Protein 6RXK (pdb70)

Structure (mmCIF, N/CA/C/O backbone):
data_6RXK
#
_entry.id   6RXK
#
_cell.length_a   92.730
_cell.length_b   92.730
_cell.length_c   58.620
_cell.angle_alpha   90.000
_cell.angle_beta   90.000
_cell.angle_gamma   90.000
#
_symmetry.space_group_name_H-M   'P 41 21 2'
#
loop_
_entity.id
_entity.type
_entity.pdbx_description
1 polymer 'NAD-dependent protein deacylase'
2 polymer 'Histone H4'
3 non-polymer 'ZINC ION'
4 water water
#
loop_
_atom_site.group_PDB
_atom_site.id
_atom_site.type_symbol
_atom_site.label_atom_id
_atom_site.label_alt_id
_atom_site.label_comp_id
_atom_site.label_asym_id
_atom_site.label_entity_id
_atom_site.label_seq_id
_atom_site.pdbx_PDB_ins_code
_atom_site.Cartn_x
_atom_site.Cartn_y
_atom_site.Cartn_z
_atom_site.occupancy
_atom_site.B_iso_or_equiv
_atom_site.auth_seq_id
_atom_site.auth_comp_id
_atom_site.auth_asym_id
_atom_site.auth_atom_id
_atom_site.pdbx_PDB_model_num
ATOM 1 N N . LYS A 1 15 ? 52.647 3.468 12.241 1.00 46.57 40 LYS A N 1
ATOM 2 C CA . LYS A 1 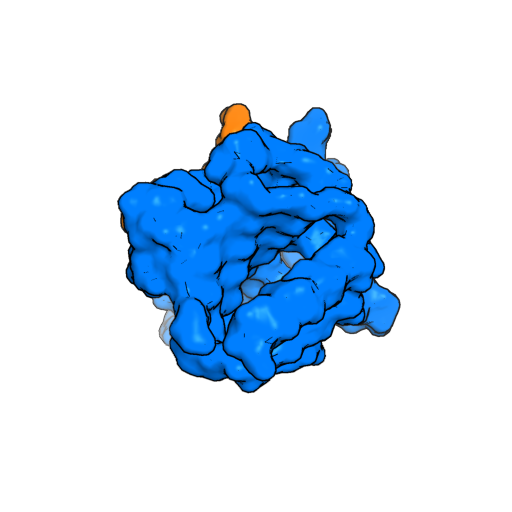15 ? 52.751 2.202 11.527 1.00 45.65 40 LYS A CA 1
ATOM 3 C C . LYS A 1 15 ? 54.142 1.565 11.634 1.00 33.85 40 LYS A C 1
ATOM 4 O O . LYS A 1 15 ? 54.233 0.370 11.843 1.00 32.01 40 LYS A O 1
ATOM 22 N N . PRO A 1 16 ? 55.231 2.350 11.491 1.00 32.34 41 PRO A N 1
ATOM 23 C CA . PRO A 1 16 ? 56.511 1.642 11.553 1.00 23.64 41 PRO A CA 1
ATOM 24 C C . PRO A 1 16 ? 56.776 1.118 12.944 1.00 21.39 41 PRO A C 1
ATOM 25 O O . PRO A 1 16 ? 56.321 1.721 13.923 1.00 25.47 41 PRO A O 1
ATOM 36 N N . ARG A 1 17 ? 57.498 0.005 13.039 1.00 18.11 42 ARG A N 1
ATOM 37 C CA . ARG A 1 17 ? 57.976 -0.427 14.340 1.00 17.10 42 ARG A CA 1
ATOM 38 C C . ARG A 1 17 ? 59.236 0.359 14.663 1.00 17.34 42 ARG A C 1
ATOM 39 O O . ARG A 1 17 ? 60.161 0.442 13.860 1.00 17.08 42 ARG A O 1
ATOM 60 N N . VAL A 1 18 ? 59.243 0.953 15.842 1.00 17.53 43 VAL A N 1
ATOM 61 C CA . VAL A 1 18 ? 60.340 1.808 16.236 1.00 16.41 43 VAL A CA 1
ATOM 62 C C . VAL A 1 18 ? 60.972 1.221 17.506 1.00 15.08 43 VAL A C 1
ATOM 63 O O . VAL A 1 18 ? 60.280 0.953 18.497 1.00 16.84 43 VAL A O 1
ATOM 76 N N . LEU A 1 19 ? 62.279 1.035 17.450 1.00 15.10 44 LEU A N 1
ATOM 77 C CA . LEU A 1 19 ? 63.083 0.608 18.595 1.00 15.28 44 LEU A CA 1
ATOM 78 C C . LEU A 1 19 ? 64.021 1.754 18.943 1.00 13.80 44 LEU A C 1
ATOM 79 O O . LEU A 1 19 ? 64.768 2.230 18.106 1.00 13.90 44 LEU A O 1
ATOM 95 N N . VAL A 1 20 ? 63.966 2.195 20.184 1.00 13.53 45 VAL A N 1
ATOM 96 C CA . VAL A 1 20 ? 64.863 3.236 20.697 1.00 11.62 45 VAL A CA 1
ATOM 97 C C . VAL A 1 20 ? 65.815 2.586 21.699 1.00 13.12 45 VAL A C 1
ATOM 98 O O . VAL A 1 20 ? 65.384 1.830 22.577 1.00 13.49 45 VAL A O 1
ATOM 111 N N . LEU A 1 21 ? 67.097 2.887 21.570 1.00 12.06 46 LEU A N 1
ATOM 112 C CA . LEU A 1 21 ? 68.132 2.521 22.509 1.00 11.25 46 LEU A CA 1
ATOM 113 C C . LEU A 1 21 ? 68.630 3.807 23.139 1.00 11.96 46 LEU A C 1
ATOM 114 O O . LEU A 1 21 ? 69.050 4.716 22.410 1.00 11.93 46 LEU A O 1
ATOM 130 N N . THR A 1 22 ? 68.585 3.941 24.455 1.00 12.19 47 THR A N 1
ATOM 131 C CA . THR A 1 22 ? 69.161 5.111 25.090 1.00 11.29 47 THR A CA 1
ATOM 132 C C . THR A 1 22 ? 70.349 4.759 25.949 1.00 11.59 47 THR A C 1
ATOM 133 O O . THR A 1 22 ? 70.436 3.684 26.552 1.00 12.61 47 THR A O 1
ATOM 144 N N . GLY A 1 23 ? 71.256 5.704 26.017 1.00 12.23 48 GLY A N 1
ATOM 145 C CA . GLY A 1 23 ? 72.417 5.672 26.878 1.00 13.40 48 GLY A CA 1
ATOM 146 C C . GLY A 1 23 ? 72.506 6.880 27.755 1.00 12.56 48 GLY A C 1
ATOM 147 O O . GLY A 1 23 ? 71.573 7.688 27.832 1.00 13.22 48 GLY A O 1
ATOM 151 N N . ALA A 1 24 ? 73.658 7.050 28.396 1.00 14.64 49 ALA A N 1
ATOM 152 C CA . ALA A 1 24 ? 73.807 7.990 29.466 1.00 15.57 49 ALA A CA 1
ATOM 153 C C . ALA A 1 24 ? 73.610 9.409 29.022 1.00 15.13 49 ALA A C 1
ATOM 154 O O . ALA A 1 24 ? 73.213 10.236 29.840 1.00 17.28 49 ALA A O 1
ATOM 161 N N . GLY A 1 25 ? 73.875 9.704 27.762 1.00 13.81 50 GLY A N 1
ATOM 162 C CA . GLY A 1 25 ? 73.779 11.070 27.322 1.00 15.54 50 GLY A CA 1
ATOM 163 C C . GLY A 1 25 ? 72.404 11.675 27.518 1.00 15.92 50 GLY A C 1
ATOM 164 O O . GLY A 1 25 ? 72.292 12.877 27.733 1.00 18.25 50 GLY A O 1
ATOM 168 N N . ILE A 1 26 ? 71.347 10.870 27.425 1.00 14.55 51 ILE A N 1
ATOM 169 C CA . ILE A 1 26 ? 70.024 11.426 27.457 1.00 15.46 51 ILE A CA 1
ATOM 170 C C . ILE A 1 26 ? 69.737 11.969 28.832 1.00 16.16 51 ILE A C 1
ATOM 171 O O . ILE A 1 26 ? 68.915 12.877 28.969 1.00 18.81 51 ILE A O 1
ATOM 187 N N . SER A 1 27 ? 70.386 11.441 29.852 1.00 14.46 52 SER A N 1
ATOM 188 C CA . SER A 1 27 ? 70.116 11.876 31.215 1.00 17.05 52 SER A CA 1
ATOM 189 C C . SER A 1 27 ? 71.109 12.905 31.717 1.00 20.76 52 SER A C 1
ATOM 190 O O . SER A 1 27 ? 71.013 13.348 32.868 1.00 18.08 52 SER A O 1
ATOM 198 N N . ALA A 1 28 ? 72.050 13.312 30.867 1.00 19.50 53 ALA A N 1
ATOM 199 C CA . ALA A 1 28 ? 73.040 14.299 31.296 1.00 22.02 53 ALA A CA 1
ATOM 200 C C . ALA A 1 28 ? 72.427 15.608 31.736 1.00 24.59 53 ALA A C 1
ATOM 201 O O . ALA A 1 28 ? 72.828 16.128 32.782 1.00 24.06 53 ALA A O 1
ATOM 208 N N . GLU A 1 29 ? 71.469 16.158 30.978 1.00 18.54 54 GLU A N 1
ATOM 209 C CA . GLU A 1 29 ? 70.843 17.421 31.346 1.00 21.06 54 GLU A CA 1
ATOM 210 C C . GLU A 1 29 ? 70.005 17.278 32.564 1.00 22.20 54 GLU A C 1
ATOM 211 O O . GLU A 1 29 ? 69.632 18.281 33.177 1.00 28.75 54 GLU A O 1
ATOM 223 N N . SER A 1 30 ? 69.675 16.032 32.927 1.00 18.98 55 SER A N 1
ATOM 224 C CA . SER A 1 30 ? 68.933 15.795 34.136 1.00 19.38 55 SER A CA 1
ATOM 225 C C . SER A 1 30 ? 69.835 15.772 35.346 1.00 19.86 55 SER A C 1
ATOM 226 O O . SER A 1 30 ? 69.315 15.801 36.454 1.00 24.17 55 SER A O 1
ATOM 234 N N . GLY A 1 31 ? 71.151 15.700 35.133 1.00 20.57 56 GLY A N 1
ATOM 235 C CA . GLY A 1 31 ? 72.131 15.726 36.219 1.00 22.43 56 GLY A CA 1
ATOM 236 C C . GLY A 1 31 ? 72.752 14.385 36.559 1.00 26.89 56 GLY A C 1
ATOM 237 O O . GLY A 1 31 ? 73.403 14.258 37.600 1.00 30.04 56 GLY A O 1
ATOM 241 N N . ILE A 1 32 ? 72.552 13.374 35.727 1.00 23.17 57 ILE A N 1
ATOM 242 C CA . ILE A 1 32 ? 73.146 12.062 35.986 1.00 22.59 57 ILE A CA 1
ATOM 243 C C . ILE A 1 32 ? 74.399 11.857 35.125 1.00 32.40 57 ILE A C 1
ATOM 244 O O . ILE A 1 32 ? 74.346 11.992 33.907 1.00 31.13 57 ILE A O 1
ATOM 260 N N . ARG A 1 33 ? 75.524 11.549 35.766 1.00 33.53 58 ARG A N 1
ATOM 261 C CA . ARG A 1 33 ? 76.798 11.360 35.053 1.00 33.51 58 ARG A CA 1
ATOM 262 C C . ARG A 1 33 ? 77.083 9.878 34.856 1.00 39.12 58 ARG A C 1
ATOM 263 O O . ARG A 1 33 ? 76.409 9.033 35.431 1.00 38.76 58 ARG A O 1
ATOM 284 N N . THR A 1 34 ? 78.082 9.562 34.038 1.00 45.11 59 THR A N 1
ATOM 285 C CA . THR A 1 34 ? 78.441 8.169 33.786 1.00 53.09 59 THR A CA 1
ATOM 286 C C . THR A 1 34 ? 79.942 8.072 33.554 1.00 51.46 59 THR A C 1
ATOM 287 O O . THR A 1 34 ? 80.660 9.063 33.728 1.00 49.00 59 THR A O 1
ATOM 298 N N . PHE A 1 35 ? 80.418 6.881 33.185 1.00 55.60 60 PHE A N 1
ATOM 299 C CA . PHE A 1 35 ? 81.824 6.721 32.805 1.00 52.87 60 PHE A CA 1
ATOM 300 C C . PHE A 1 35 ? 82.103 7.557 31.564 1.00 55.22 60 PHE A C 1
ATOM 301 O O . PHE A 1 35 ? 81.513 7.335 30.510 1.00 57.09 60 PHE A O 1
ATOM 318 N N . ARG A 1 36 ? 82.992 8.533 31.715 1.00 61.04 61 ARG A N 1
ATOM 319 C CA . ARG A 1 36 ? 83.450 9.365 30.605 1.00 67.03 61 ARG A CA 1
ATOM 320 C C . ARG A 1 36 ? 84.749 8.761 30.063 1.00 66.88 61 ARG A C 1
ATOM 321 O O . ARG A 1 36 ? 85.827 9.024 30.595 1.00 78.81 61 ARG A O 1
ATOM 342 N N . ALA A 1 37 ? 84.638 7.948 29.010 1.00 67.12 62 ALA A N 1
ATOM 343 C CA . ALA A 1 37 ? 85.739 7.088 28.553 1.00 62.81 62 ALA A CA 1
ATOM 344 C C . ALA A 1 37 ? 87.064 7.815 28.283 1.00 70.08 62 ALA A C 1
ATOM 345 O O . ALA A 1 37 ? 88.110 7.173 28.173 1.00 62.95 62 ALA A O 1
ATOM 352 N N . ALA A 1 38 ? 87.011 9.142 28.171 1.00 71.15 63 ALA A N 1
ATOM 353 C CA . ALA A 1 38 ? 88.214 9.966 28.081 1.00 59.74 63 ALA A CA 1
ATOM 354 C C . ALA A 1 38 ? 89.248 9.566 29.141 1.00 73.48 63 ALA A C 1
ATOM 355 O O . ALA A 1 38 ? 90.414 9.338 28.808 1.00 78.65 63 ALA A O 1
ATOM 362 N N . ASP A 1 39 ? 88.822 9.476 30.405 1.00 65.52 64 ASP A N 1
ATOM 363 C CA . ASP A 1 39 ? 89.690 8.970 31.478 1.00 57.55 64 ASP A CA 1
ATOM 364 C C . ASP A 1 39 ? 89.208 7.656 32.108 1.00 51.97 64 ASP A C 1
ATOM 365 O O . ASP A 1 39 ? 89.853 7.128 33.013 1.00 58.82 64 ASP A O 1
ATOM 374 N N . GLY A 1 40 ? 88.094 7.113 31.632 1.00 54.29 65 GLY A N 1
ATOM 375 C CA . GLY A 1 40 ? 87.606 5.851 32.161 1.00 55.09 65 GLY A CA 1
ATOM 376 C C . GLY A 1 40 ? 87.284 5.951 33.640 1.00 55.76 65 GLY A C 1
ATOM 377 O O . GLY A 1 40 ? 87.516 5.005 34.416 1.00 46.83 65 GLY A O 1
ATOM 381 N N . LEU A 1 41 ? 86.761 7.112 34.026 1.00 41.50 66 LEU A N 1
ATOM 382 C CA . LEU A 1 41 ? 86.334 7.349 35.393 1.00 29.82 66 LEU A CA 1
ATOM 383 C C . LEU A 1 41 ? 84.847 7.612 35.435 1.00 35.44 66 LEU A C 1
ATOM 384 O O . LEU A 1 41 ? 84.321 8.386 34.642 1.00 40.87 66 LEU A O 1
ATOM 400 N N . TRP A 1 42 ? 84.188 6.972 36.392 1.00 24.63 67 TRP A N 1
ATOM 401 C CA . TRP A 1 42 ? 82.799 7.240 36.716 1.00 24.99 67 TRP A CA 1
ATOM 402 C C . TRP A 1 42 ? 82.781 7.792 38.138 1.00 22.54 67 TRP A C 1
ATOM 403 O O . TRP A 1 42 ? 83.130 7.090 39.079 1.00 22.02 67 TRP A O 1
ATOM 424 N N . GLU A 1 43 ? 82.375 9.045 38.297 1.00 21.51 68 GLU A N 1
ATOM 425 C CA . GLU A 1 43 ? 82.404 9.704 39.593 1.00 21.22 68 GLU A CA 1
ATOM 426 C C . GLU A 1 43 ? 83.802 9.530 40.191 1.00 19.55 68 GLU A C 1
ATOM 427 O O . GLU A 1 43 ? 83.959 9.226 41.367 1.00 20.72 68 GLU A O 1
ATOM 439 N N . GLU A 1 44 ? 84.799 9.698 39.331 1.00 20.29 69 GLU A N 1
ATOM 440 C CA . GLU A 1 44 ? 86.213 9.637 39.686 1.00 20.04 69 GLU A CA 1
ATOM 441 C C . GLU A 1 44 ? 86.679 8.287 40.228 1.00 21.52 69 GLU A C 1
ATOM 442 O O . GLU A 1 44 ? 87.744 8.193 40.846 1.00 24.02 69 GLU A O 1
ATOM 454 N N . HIS A 1 45 ? 85.901 7.238 39.965 1.00 21.78 70 HIS A N 1
ATOM 455 C CA . HIS A 1 45 ? 86.312 5.856 40.277 1.00 22.04 70 HIS A CA 1
ATOM 456 C C . HIS A 1 45 ? 86.658 5.139 38.978 1.00 25.96 70 HIS A C 1
ATOM 457 O O . HIS A 1 45 ? 86.013 5.369 37.970 1.00 24.78 70 HIS A O 1
ATOM 471 N N . ARG A 1 46 ? 87.671 4.274 39.010 1.00 25.41 71 ARG A N 1
ATOM 472 C CA . ARG A 1 46 ? 87.978 3.401 37.887 1.00 24.30 71 ARG A CA 1
ATOM 473 C C . ARG A 1 46 ? 86.862 2.379 37.754 1.00 20.99 71 ARG A C 1
ATOM 474 O O . ARG A 1 46 ? 86.421 1.806 38.729 1.00 20.42 71 ARG A O 1
ATOM 495 N N . VAL A 1 47 ? 86.425 2.132 36.537 1.00 23.08 72 VAL A N 1
ATOM 496 C CA . VAL A 1 47 ? 85.333 1.210 36.306 1.00 21.64 72 VAL A CA 1
ATOM 497 C C . VAL A 1 47 ? 85.639 -0.213 36.811 1.00 21.00 72 VAL A C 1
ATOM 498 O O . VAL A 1 47 ? 84.767 -0.921 37.310 1.00 20.61 72 VAL A O 1
ATOM 511 N N . GLU A 1 48 ? 86.903 -0.609 36.724 1.00 19.92 73 GLU A N 1
ATOM 512 C CA . GLU A 1 48 ? 87.383 -1.873 37.284 1.00 21.04 73 GLU A CA 1
ATOM 513 C C . GLU A 1 48 ? 86.923 -2.077 38.706 1.00 19.43 73 GLU A C 1
ATOM 514 O O . GLU A 1 48 ? 86.575 -3.178 39.139 1.00 22.22 73 GLU A O 1
ATOM 526 N N . ASP A 1 49 ? 86.933 -0.991 39.461 1.00 18.88 74 ASP A N 1
ATOM 527 C CA . ASP A 1 49 ? 86.729 -1.100 40.890 1.00 18.63 74 ASP A CA 1
ATOM 528 C C . ASP A 1 49 ? 85.266 -1.035 41.306 1.00 18.65 74 ASP A C 1
ATOM 529 O O . ASP A 1 49 ? 84.903 -1.518 42.357 1.00 20.98 74 ASP A O 1
ATOM 538 N N . VAL A 1 50 ? 84.426 -0.408 40.479 1.00 17.99 75 VAL A N 1
ATOM 539 C CA . VAL A 1 50 ? 83.033 -0.211 40.868 1.00 16.55 75 VAL A CA 1
ATOM 540 C C . VAL A 1 50 ? 82.016 -0.873 39.941 1.00 17.35 75 VAL A C 1
ATOM 541 O O . VAL A 1 50 ? 80.816 -0.830 40.228 1.00 17.91 75 VAL A O 1
ATOM 554 N N . ALA A 1 51 ? 82.473 -1.479 38.853 1.00 16.37 76 ALA A N 1
ATOM 555 C CA . ALA A 1 51 ? 81.540 -2.076 37.919 1.00 15.99 76 ALA A CA 1
ATOM 556 C C . ALA A 1 51 ? 82.064 -3.335 37.282 1.00 16.52 76 ALA A C 1
ATOM 557 O O . ALA A 1 51 ? 81.904 -3.545 36.096 1.00 17.41 76 ALA A O 1
ATOM 564 N N . THR A 1 52 ? 82.645 -4.202 38.110 1.00 16.67 77 THR A N 1
ATOM 565 C CA . THR A 1 52 ? 83.016 -5.571 37.712 1.00 17.72 77 THR A CA 1
ATOM 566 C C . THR A 1 52 ? 82.707 -6.535 38.839 1.00 19.36 77 THR A C 1
ATOM 567 O O . THR A 1 52 ? 82.701 -6.143 39.993 1.00 18.93 77 THR A O 1
ATOM 578 N N . PRO A 1 53 ? 82.498 -7.825 38.514 1.00 19.67 78 PRO A N 1
ATOM 579 C CA . PRO A 1 53 ? 82.305 -8.806 39.579 1.00 23.08 78 PRO A CA 1
ATOM 580 C C . PRO A 1 53 ? 83.533 -8.869 40.490 1.00 22.78 78 PRO A C 1
ATOM 581 O O . PRO A 1 53 ? 83.347 -8.988 41.703 1.00 20.22 78 PRO A O 1
ATOM 592 N N . GLU A 1 54 ? 84.723 -8.720 39.913 1.00 21.82 79 GLU A N 1
ATOM 593 C CA . GLU A 1 54 ? 85.985 -8.761 40.668 1.00 22.35 79 GLU A CA 1
ATOM 594 C C . GLU A 1 54 ? 86.008 -7.651 41.663 1.00 27.22 79 GLU A C 1
ATOM 595 O O . GLU A 1 54 ? 86.413 -7.836 42.808 1.00 25.21 79 GLU A O 1
ATOM 607 N N . GLY A 1 55 ? 85.654 -6.461 41.195 1.00 22.07 80 GLY A N 1
ATOM 608 C CA . GLY A 1 55 ? 85.647 -5.290 42.039 1.00 20.77 80 GLY A CA 1
ATOM 609 C C . GLY A 1 55 ? 84.767 -5.467 43.247 1.00 24.11 80 GLY A C 1
ATOM 610 O O . GLY A 1 55 ? 85.130 -5.051 44.348 1.00 22.42 80 GLY A O 1
ATOM 614 N N . PHE A 1 56 ? 83.608 -6.080 43.045 1.00 19.98 81 PHE A N 1
ATOM 615 C CA . PHE A 1 56 ? 82.641 -6.332 44.098 1.00 20.62 81 PHE A CA 1
ATOM 616 C C . PHE A 1 56 ? 83.160 -7.430 45.016 1.00 26.94 81 PHE A C 1
ATOM 617 O O . PHE A 1 56 ? 82.925 -7.390 46.211 1.00 25.85 81 PHE A O 1
ATOM 634 N N . ASP A 1 57 ? 83.847 -8.414 44.452 1.00 23.92 82 ASP A N 1
ATOM 635 C CA . ASP A 1 57 ? 84.491 -9.441 45.277 1.00 25.96 82 ASP A CA 1
ATOM 636 C C . ASP A 1 57 ? 85.597 -8.831 46.136 1.00 27.05 82 ASP A C 1
ATOM 637 O O . ASP A 1 57 ? 85.672 -9.137 47.334 1.00 34.75 82 ASP A O 1
ATOM 646 N N . ARG A 1 58 ? 86.431 -7.979 45.541 1.00 23.66 83 ARG A N 1
ATOM 647 C CA . ARG A 1 58 ? 87.584 -7.356 46.212 1.00 28.13 83 ARG A CA 1
ATOM 648 C C . ARG A 1 58 ? 87.174 -6.424 47.347 1.00 38.78 83 ARG A C 1
ATOM 649 O O . ARG A 1 58 ? 87.751 -6.466 48.435 1.00 34.10 83 ARG A O 1
ATOM 670 N N . ASP A 1 59 ? 86.191 -5.561 47.097 1.00 25.27 84 ASP A N 1
ATOM 671 C CA . ASP A 1 59 ? 85.811 -4.545 48.068 1.00 22.52 84 ASP A CA 1
ATOM 672 C C . ASP A 1 59 ? 84.301 -4.304 48.012 1.00 21.35 84 ASP A C 1
ATOM 673 O O . ASP A 1 59 ? 83.831 -3.261 47.533 1.00 21.17 84 ASP A O 1
ATOM 682 N N . PRO A 1 60 ? 83.521 -5.253 48.525 1.00 22.21 85 PRO A N 1
ATOM 683 C CA . PRO A 1 60 ? 82.075 -5.093 48.475 1.00 23.21 85 PRO A CA 1
ATOM 684 C C . PRO A 1 60 ? 81.588 -3.873 49.254 1.00 22.66 85 PRO A C 1
ATOM 685 O O . PRO A 1 60 ? 80.585 -3.266 48.882 1.00 23.33 85 PRO A O 1
ATOM 696 N N . GLU A 1 61 ? 82.290 -3.489 50.318 1.00 22.28 86 GLU A N 1
ATOM 697 C CA . GLU A 1 61 ? 81.892 -2.320 51.083 1.00 22.99 86 GLU A CA 1
ATOM 698 C C . GLU A 1 61 ? 81.945 -1.074 50.205 1.00 21.39 86 GLU A C 1
ATOM 699 O O . GLU A 1 61 ? 81.015 -0.269 50.214 1.00 23.25 86 GLU A O 1
ATOM 711 N N . LEU A 1 62 ? 83.017 -0.926 49.444 1.00 21.33 87 LEU A N 1
ATOM 712 C CA . LEU A 1 62 ? 83.184 0.263 48.618 1.00 21.10 87 LEU A CA 1
ATOM 713 C C . LEU A 1 62 ? 82.149 0.209 47.499 1.00 21.16 87 LEU A C 1
ATOM 714 O O . LEU A 1 62 ? 81.508 1.223 47.201 1.00 19.48 87 LEU A O 1
ATOM 730 N N . VAL A 1 63 ? 81.980 -0.946 46.869 1.00 19.37 88 VAL A N 1
ATOM 731 C CA . VAL A 1 63 ? 81.068 -1.049 45.749 1.00 18.95 88 VAL A CA 1
ATOM 732 C C . VAL A 1 63 ? 79.635 -0.795 46.204 1.00 18.78 88 VAL A C 1
ATOM 733 O O . VAL A 1 63 ? 78.875 -0.077 45.548 1.00 17.03 88 VAL A O 1
ATOM 746 N N . GLN A 1 64 ? 79.217 -1.383 47.311 1.00 18.01 89 GLN A N 1
ATOM 747 C CA . GLN A 1 64 ? 77.878 -1.099 47.808 1.00 18.13 89 GLN A CA 1
ATOM 748 C C . GLN A 1 64 ? 77.699 0.383 48.148 1.00 16.66 89 GLN A C 1
ATOM 749 O O . GLN A 1 64 ? 76.641 0.966 47.889 1.00 18.21 89 GLN A O 1
ATOM 763 N N . ALA A 1 65 ? 78.741 1.003 48.718 1.00 17.72 90 ALA A N 1
ATOM 764 C CA . ALA A 1 65 ? 78.695 2.403 49.040 1.00 18.84 90 ALA A CA 1
ATOM 765 C C . ALA A 1 65 ? 78.558 3.237 47.782 1.00 18.16 90 ALA A C 1
ATOM 766 O O . ALA A 1 65 ? 77.832 4.234 47.753 1.00 17.61 90 ALA A O 1
ATOM 773 N N . PHE A 1 66 ? 79.259 2.841 46.744 1.00 17.37 91 PHE A N 1
ATOM 774 C CA . PHE A 1 66 ? 79.193 3.543 45.485 1.00 17.22 91 PHE A CA 1
ATOM 775 C C . PHE A 1 66 ? 77.766 3.523 44.938 1.00 15.94 91 PHE A C 1
ATOM 776 O O . PHE A 1 66 ? 77.210 4.559 44.603 1.00 17.09 91 PHE A O 1
ATOM 793 N N . TYR A 1 67 ? 77.156 2.338 44.901 1.00 15.79 92 TYR A N 1
ATOM 794 C CA . TYR A 1 67 ? 75.776 2.233 44.407 1.00 16.43 92 TYR A CA 1
ATOM 795 C C . TYR A 1 67 ? 74.784 2.886 45.348 1.00 17.04 92 TYR A C 1
ATOM 796 O O . TYR A 1 67 ? 73.807 3.483 44.890 1.00 16.15 92 TYR A O 1
ATOM 814 N N . ASN A 1 68 ? 75.057 2.858 46.649 1.00 16.19 93 ASN A N 1
ATOM 815 C CA . ASN A 1 68 ? 74.208 3.597 47.558 1.00 17.02 93 ASN A CA 1
ATOM 816 C C . ASN A 1 68 ? 74.195 5.092 47.237 1.00 16.39 93 ASN A C 1
ATOM 817 O O . ASN A 1 68 ? 73.141 5.755 47.265 1.00 18.46 93 ASN A O 1
ATOM 828 N N . ALA A 1 69 ? 75.374 5.639 46.939 1.00 17.22 94 ALA A N 1
ATOM 829 C CA . ALA A 1 69 ? 75.476 7.048 46.601 1.00 19.55 94 ALA A CA 1
ATOM 830 C C . ALA A 1 69 ? 74.748 7.354 45.299 1.00 17.62 94 ALA A C 1
ATOM 831 O O . ALA A 1 69 ? 74.020 8.341 45.185 1.00 20.06 94 ALA A O 1
ATOM 838 N N . ARG A 1 70 ? 74.941 6.511 44.296 1.00 16.84 95 ARG A N 1
ATOM 839 C CA . ARG A 1 70 ? 74.238 6.706 43.035 1.00 16.21 95 ARG A CA 1
ATOM 840 C C . ARG A 1 70 ? 72.721 6.629 43.228 1.00 16.26 95 ARG A C 1
ATOM 841 O O . ARG A 1 70 ? 71.981 7.401 42.635 1.00 16.35 95 ARG A O 1
ATOM 862 N N . ARG A 1 71 ? 72.284 5.676 44.035 1.00 17.67 96 ARG A N 1
ATOM 863 C CA . ARG A 1 71 ? 70.861 5.453 44.252 1.00 17.57 96 ARG A CA 1
ATOM 864 C C . ARG A 1 71 ? 70.226 6.634 44.991 1.00 18.02 96 ARG A C 1
ATOM 865 O O . ARG A 1 71 ? 69.119 7.082 44.639 1.00 17.96 96 ARG A O 1
ATOM 886 N N A ARG A 1 72 ? 70.943 7.182 45.967 0.62 17.16 97 ARG A N 1
ATOM 887 N N B ARG A 1 72 ? 70.943 7.176 45.972 0.38 16.59 97 ARG A N 1
ATOM 888 C CA A ARG A 1 72 ? 70.457 8.373 46.661 0.62 18.56 97 ARG A CA 1
ATOM 889 C CA B ARG A 1 72 ? 70.484 8.378 46.666 0.38 18.47 97 ARG A CA 1
ATOM 890 C C A ARG A 1 72 ? 70.409 9.577 45.732 0.62 17.60 97 ARG A C 1
ATOM 891 C C B ARG A 1 72 ? 70.401 9.560 45.722 0.38 17.12 97 ARG A C 1
ATOM 892 O O A ARG A 1 72 ? 69.436 10.343 45.728 0.62 18.97 97 ARG A O 1
ATOM 893 O O B ARG A 1 72 ? 69.404 10.292 45.704 0.38 18.87 97 ARG A O 1
ATOM 934 N N . GLN A 1 73 ? 71.462 9.769 44.955 1.00 17.94 98 GLN A N 1
ATOM 935 C CA . GLN A 1 73 ? 71.528 10.931 44.064 1.00 18.63 98 GLN A CA 1
ATOM 936 C C . GLN A 1 73 ? 70.427 10.915 43.024 1.00 19.05 98 GLN A C 1
ATOM 937 O O . GLN A 1 73 ? 69.864 11.960 42.695 1.00 19.44 98 GLN A O 1
ATOM 952 N N . LEU A 1 74 ? 70.071 9.729 42.544 1.00 18.06 99 LEU A N 1
ATOM 953 C CA . LEU A 1 74 ? 69.028 9.593 41.550 1.00 17.40 99 LEU A CA 1
ATOM 954 C C . LEU A 1 74 ? 67.687 10.122 42.046 1.00 17.30 99 LEU A C 1
ATOM 955 O O . LEU A 1 74 ? 66.859 10.571 41.251 1.00 18.22 99 LEU A O 1
ATOM 971 N N . GLN A 1 75 ? 67.459 10.080 43.354 1.00 17.99 100 GLN A N 1
ATOM 972 C CA . GLN A 1 75 ? 66.151 10.412 43.914 1.00 18.37 100 GLN A CA 1
ATOM 973 C C . GLN A 1 75 ? 66.090 11.808 44.525 1.00 19.88 100 GLN A C 1
ATOM 974 O O . GLN A 1 75 ? 65.111 12.137 45.182 1.00 22.97 100 GLN A O 1
ATOM 988 N N . GLN A 1 76 ? 67.122 12.612 44.304 1.00 19.19 101 GLN A N 1
ATOM 989 C CA . GLN A 1 76 ? 67.135 14.008 44.777 1.00 20.24 101 GLN A CA 1
ATOM 990 C C . GLN A 1 76 ? 66.177 14.872 43.983 1.00 20.84 101 GLN A C 1
ATOM 991 O O . GLN A 1 76 ? 65.960 14.640 42.798 1.00 20.46 101 GLN A O 1
ATOM 1005 N N . PRO A 1 77 ? 65.609 15.900 44.622 1.00 21.32 102 PRO A N 1
ATOM 1006 C CA . PRO A 1 77 ? 64.566 16.676 43.942 1.00 23.77 102 PRO A CA 1
ATOM 1007 C C . PRO A 1 77 ? 65.042 17.376 42.683 1.00 21.95 102 PRO A C 1
ATOM 1008 O O . PRO A 1 77 ? 64.251 17.564 41.748 1.00 30.38 102 PRO A O 1
ATOM 1019 N N . GLU A 1 78 ? 66.312 17.735 42.623 1.00 22.47 103 GLU A N 1
ATOM 1020 C CA . GLU A 1 78 ? 66.819 18.429 41.444 1.00 27.91 103 GLU A CA 1
ATOM 1021 C C . GLU A 1 78 ? 66.921 17.513 40.216 1.00 22.09 103 GLU A C 1
ATOM 1022 O O . GLU A 1 78 ? 67.067 18.004 39.101 1.00 27.63 103 GLU A O 1
ATOM 1034 N N . ILE A 1 79 ? 66.826 16.201 40.408 1.00 20.32 104 ILE A N 1
ATOM 1035 C CA . ILE A 1 79 ? 66.937 15.259 39.288 1.00 19.57 104 ILE A CA 1
ATOM 1036 C C . ILE A 1 79 ? 65.539 15.021 38.716 1.00 19.22 104 ILE A C 1
ATOM 1037 O O . ILE A 1 79 ? 64.635 14.548 39.398 1.00 20.51 104 ILE A O 1
ATOM 1053 N N . GLN A 1 80 ? 65.365 15.341 37.446 1.00 18.46 105 GLN A N 1
ATOM 1054 C CA . GLN A 1 80 ? 64.064 15.233 36.803 1.00 19.54 105 GLN A CA 1
ATOM 1055 C C . GLN A 1 80 ? 64.249 14.782 35.359 1.00 15.66 105 GLN A C 1
ATOM 1056 O O . GLN A 1 80 ? 65.251 15.117 34.742 1.00 16.61 105 GLN A O 1
ATOM 1070 N N . PRO A 1 81 ? 63.273 14.048 34.814 1.00 14.44 106 PRO A N 1
ATOM 1071 C CA . PRO A 1 81 ? 63.314 13.799 33.378 1.00 15.97 106 PRO A CA 1
ATOM 1072 C C . PRO A 1 81 ? 63.373 15.109 32.650 1.00 17.54 106 PRO A C 1
ATOM 1073 O O . PRO A 1 81 ? 62.806 16.128 33.093 1.00 17.35 106 PRO A O 1
ATOM 1084 N N . ASN A 1 82 ? 64.034 15.108 31.512 1.00 14.96 107 ASN A N 1
ATOM 1085 C CA . ASN A 1 82 ? 64.114 16.301 30.719 1.00 14.93 107 ASN A CA 1
ATOM 1086 C C . ASN A 1 82 ? 63.248 16.128 29.489 1.00 13.87 107 ASN A C 1
ATOM 1087 O O . ASN A 1 82 ? 62.618 15.108 29.282 1.00 14.21 107 ASN A O 1
ATOM 1098 N N . ALA A 1 83 ? 63.213 17.159 28.677 1.00 13.81 108 ALA A N 1
ATOM 1099 C CA . ALA A 1 83 ? 62.321 17.150 27.538 1.00 14.34 108 ALA A CA 1
ATOM 1100 C C . ALA A 1 83 ? 62.590 15.980 26.584 1.00 14.23 108 ALA A C 1
ATOM 1101 O O . ALA A 1 83 ? 61.685 15.524 25.883 1.00 14.33 108 ALA A O 1
ATOM 1108 N N . ALA A 1 84 ? 63.833 15.471 26.526 1.00 13.29 109 ALA A N 1
ATOM 1109 C CA . ALA A 1 84 ? 64.103 14.286 25.705 1.00 13.16 109 ALA A CA 1
ATOM 1110 C C . ALA A 1 84 ? 63.376 13.066 26.259 1.00 12.81 109 ALA A C 1
ATOM 1111 O O . ALA A 1 84 ? 62.799 12.286 25.499 1.00 13.50 109 ALA A O 1
ATOM 1118 N N . HIS A 1 85 ? 63.414 12.854 27.559 1.00 12.51 110 HIS A N 1
ATOM 1119 C CA . HIS A 1 85 ? 62.665 11.762 28.125 1.00 13.44 110 HIS A CA 1
ATOM 1120 C C . HIS A 1 85 ? 61.161 11.904 27.826 1.00 13.08 110 HIS A C 1
ATOM 1121 O O . HIS A 1 85 ? 60.499 10.922 27.445 1.00 13.67 110 HIS A O 1
ATOM 1135 N N . LEU A 1 86 ? 60.635 13.118 27.952 1.00 14.38 111 LEU A N 1
ATOM 1136 C CA . LEU A 1 86 ? 59.203 13.313 27.729 1.00 14.69 111 LEU A CA 1
ATOM 1137 C C . LEU A 1 86 ? 58.829 13.003 26.303 1.00 14.78 111 LEU A C 1
ATOM 1138 O O . LEU A 1 86 ? 57.824 12.375 26.047 1.00 15.67 111 LEU A O 1
ATOM 1154 N N . ALA A 1 87 ? 59.675 13.392 25.374 1.00 14.43 112 ALA A N 1
ATOM 1155 C CA . ALA A 1 87 ? 59.411 13.101 23.976 1.00 14.23 112 ALA A CA 1
ATOM 1156 C C . ALA A 1 87 ? 59.334 11.620 23.687 1.00 15.12 112 ALA A C 1
ATOM 1157 O O . ALA A 1 87 ? 58.537 11.187 22.854 1.00 15.08 112 ALA A O 1
ATOM 1164 N N . LEU A 1 88 ? 60.167 10.829 24.362 1.00 14.18 113 LEU A N 1
ATOM 1165 C CA . LEU A 1 88 ? 60.116 9.405 24.147 1.00 13.88 113 LEU A CA 1
ATOM 1166 C C . LEU A 1 88 ? 58.852 8.769 24.723 1.00 13.62 113 LEU A C 1
ATOM 1167 O O . LEU A 1 88 ? 58.340 7.763 24.192 1.00 15.28 113 LEU A O 1
ATOM 1183 N N . ALA A 1 89 ? 58.299 9.390 25.770 1.00 1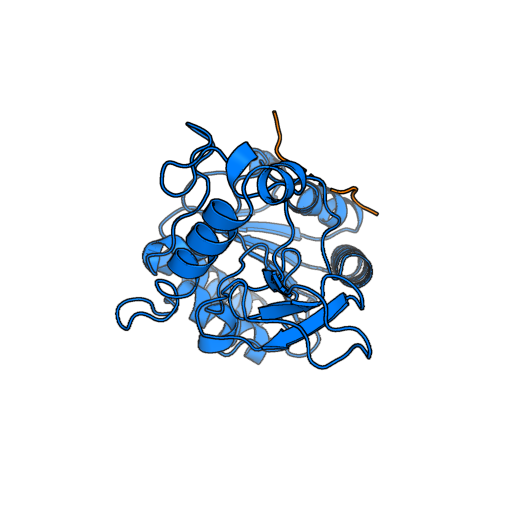4.47 114 ALA A N 1
ATOM 1184 C CA . ALA A 1 89 ? 57.026 8.925 26.319 1.00 15.28 114 ALA A CA 1
ATOM 1185 C C . ALA A 1 89 ? 55.899 9.275 25.333 1.00 15.59 114 ALA A C 1
ATOM 1186 O O . ALA A 1 89 ? 54.996 8.461 25.108 1.00 16.64 114 ALA A O 1
ATOM 1193 N N . LYS A 1 90 ? 55.988 10.444 24.712 1.00 16.20 115 LYS A N 1
ATOM 1194 C CA . LYS A 1 90 ? 55.019 10.824 23.681 1.00 15.92 115 LYS A CA 1
ATOM 1195 C C . LYS A 1 90 ? 55.137 9.904 22.483 1.00 17.21 115 LYS A C 1
ATOM 1196 O O . LYS A 1 90 ? 54.147 9.552 21.842 1.00 18.32 115 LYS A O 1
ATOM 1215 N N . LEU A 1 91 ? 56.343 9.452 22.174 1.00 16.05 116 LEU A N 1
ATOM 1216 C CA . LEU A 1 91 ? 56.510 8.588 21.037 1.00 18.04 116 LEU A CA 1
ATOM 1217 C C . LEU A 1 91 ? 55.842 7.238 21.318 1.00 16.80 116 LEU A C 1
ATOM 1218 O O . LEU A 1 91 ? 55.163 6.680 20.440 1.00 17.48 116 LEU A O 1
ATOM 1234 N N . GLN A 1 92 ? 55.999 6.704 22.524 1.00 15.68 117 GLN A N 1
ATOM 1235 C CA . GLN A 1 92 ? 55.347 5.463 22.865 1.00 16.80 117 GLN A CA 1
ATOM 1236 C C . GLN A 1 92 ? 53.815 5.649 22.831 1.00 18.26 117 GLN A C 1
ATOM 1237 O O . GLN A 1 92 ? 53.093 4.751 22.380 1.00 19.73 117 GLN A O 1
ATOM 1251 N N . ASP A 1 93 ? 53.342 6.777 23.325 1.00 18.41 118 ASP A N 1
ATOM 1252 C CA . ASP A 1 93 ? 51.896 7.039 23.325 1.00 19.97 118 ASP A CA 1
ATOM 1253 C C . ASP A 1 93 ? 51.389 6.984 21.891 1.00 21.86 118 ASP A C 1
ATOM 1254 O O . ASP A 1 93 ? 50.289 6.478 21.633 1.00 24.36 118 ASP A O 1
ATOM 1263 N N . ALA A 1 94 ? 52.163 7.531 20.969 1.00 20.42 119 ALA A N 1
ATOM 1264 C CA . ALA A 1 94 ? 51.714 7.602 19.569 1.00 19.78 119 ALA A CA 1
ATOM 1265 C C . ALA A 1 94 ? 51.732 6.240 18.892 1.00 25.21 119 ALA A C 1
ATOM 1266 O O . ALA A 1 94 ? 50.889 5.953 18.030 1.00 25.09 119 ALA A O 1
ATOM 1273 N N . LEU A 1 95 ? 52.676 5.380 19.262 1.00 21.92 120 LEU A N 1
ATOM 1274 C CA . LEU A 1 95 ? 52.924 4.163 18.520 1.00 20.17 120 LEU A CA 1
ATOM 1275 C C . LEU A 1 95 ? 52.461 2.897 19.207 1.00 21.42 120 LEU A C 1
ATOM 1276 O O . LEU A 1 95 ? 52.367 1.850 18.577 1.00 23.59 120 LEU A O 1
ATOM 1292 N N . GLY A 1 96 ? 52.210 2.958 20.499 1.00 22.06 121 GLY A N 1
ATOM 1293 C CA . GLY A 1 96 ? 51.776 1.791 21.243 1.00 22.30 121 GLY A CA 1
ATOM 1294 C C . GLY A 1 96 ? 52.656 0.563 21.123 1.00 23.21 121 GLY A C 1
ATOM 1295 O O . GLY A 1 96 ? 53.869 0.621 21.363 1.00 24.09 121 GLY A O 1
ATOM 1299 N N . ASP A 1 97 ? 52.052 -0.566 20.749 1.00 23.99 122 ASP A N 1
ATOM 1300 C CA . ASP A 1 97 ? 52.745 -1.855 20.700 1.00 23.94 122 ASP A CA 1
ATOM 1301 C C . ASP A 1 97 ? 53.813 -1.930 19.617 1.00 26.52 122 ASP A C 1
ATOM 1302 O O . ASP A 1 97 ? 54.606 -2.889 19.569 1.00 33.27 122 ASP A O 1
ATOM 1311 N N . ARG A 1 98 ? 53.847 -0.935 18.754 1.00 22.43 123 ARG A N 1
ATOM 1312 C CA . ARG A 1 98 ? 54.870 -0.927 17.725 1.00 21.09 123 ARG A CA 1
ATOM 1313 C C . ARG A 1 98 ? 56.107 -0.110 18.136 1.00 20.68 123 ARG A C 1
ATOM 1314 O O . ARG A 1 98 ? 56.944 0.218 17.315 1.00 25.29 123 ARG A O 1
ATOM 1335 N N . PHE A 1 99 ? 56.200 0.194 19.426 1.00 19.44 124 PHE A N 1
ATOM 1336 C CA . PHE A 1 99 ? 57.348 0.920 19.989 1.00 17.99 124 PHE A CA 1
ATOM 1337 C C . PHE A 1 99 ? 57.962 0.058 21.062 1.00 18.16 124 PHE A C 1
ATOM 1338 O O . PHE A 1 99 ? 57.266 -0.614 21.830 1.00 19.14 124 PHE A O 1
ATOM 1355 N N . LEU A 1 100 ? 59.283 0.064 21.143 1.00 15.80 125 LEU A N 1
ATOM 1356 C CA . LEU A 1 100 ? 59.982 -0.542 22.257 1.00 14.64 125 LEU A CA 1
ATOM 1357 C C . LEU A 1 100 ? 61.157 0.371 22.643 1.00 14.30 125 LEU A C 1
ATOM 1358 O O . LEU A 1 100 ? 61.876 0.837 21.764 1.00 14.54 125 LEU A O 1
ATOM 1374 N N . LEU A 1 101 ? 61.335 0.581 23.937 1.00 13.55 126 LEU A N 1
ATOM 1375 C CA . LEU A 1 101 ? 62.437 1.356 24.474 1.00 12.30 126 LEU A CA 1
ATOM 1376 C C . LEU A 1 101 ? 63.374 0.423 25.242 1.00 13.11 126 LEU A C 1
ATOM 1377 O O . LEU A 1 101 ? 62.933 -0.259 26.196 1.00 14.52 126 LEU A O 1
ATOM 1393 N N . VAL A 1 102 ? 64.623 0.353 24.810 1.00 13.64 127 VAL A N 1
ATOM 1394 C CA . VAL A 1 102 ? 65.672 -0.345 25.512 1.00 12.62 127 VAL A CA 1
ATOM 1395 C C . VAL A 1 102 ? 66.644 0.685 26.043 1.00 14.25 127 VAL A C 1
ATOM 1396 O O . VAL A 1 102 ? 67.064 1.574 25.308 1.00 13.72 127 VAL A O 1
ATOM 1409 N N . THR A 1 103 ? 67.032 0.583 27.294 1.00 13.62 128 THR A N 1
ATOM 1410 C CA . THR A 1 103 ? 67.993 1.523 27.803 1.00 12.39 128 THR A CA 1
ATOM 1411 C C . THR A 1 103 ? 69.181 0.844 28.434 1.00 13.48 128 THR A C 1
ATOM 1412 O O . THR A 1 103 ? 69.068 -0.197 29.087 1.00 13.68 128 THR A O 1
ATOM 1423 N N . GLN A 1 104 ? 70.332 1.468 28.258 1.00 12.15 129 GLN A N 1
ATOM 1424 C CA . GLN A 1 104 ? 71.539 1.101 28.949 1.00 13.21 129 GLN A CA 1
ATOM 1425 C C . GLN A 1 104 ? 71.586 1.720 30.315 1.00 13.99 129 GLN A C 1
ATOM 1426 O O . GLN A 1 104 ? 72.486 1.382 31.102 1.00 14.19 129 GLN A O 1
ATOM 1440 N N . ASN A 1 105 ? 70.644 2.628 30.602 1.00 13.06 130 ASN A N 1
ATOM 1441 C CA . ASN A 1 105 ? 70.716 3.433 31.796 1.00 13.51 130 ASN A CA 1
ATOM 1442 C C . ASN A 1 105 ? 70.113 2.700 32.964 1.00 12.68 130 ASN A C 1
ATOM 1443 O O . ASN A 1 105 ? 69.175 1.912 32.810 1.00 13.72 130 ASN A O 1
ATOM 1454 N N . ILE A 1 106 ? 70.646 3.004 34.126 1.00 12.39 131 ILE A N 1
ATOM 1455 C CA . ILE A 1 106 ? 70.175 2.357 35.335 1.00 13.62 131 ILE A CA 1
ATOM 1456 C C . ILE A 1 106 ? 69.251 3.304 36.113 1.00 15.50 131 ILE A C 1
ATOM 1457 O O . ILE A 1 106 ? 68.685 2.911 37.121 1.00 15.61 131 ILE A O 1
ATOM 1473 N N . ASP A 1 107 ? 69.071 4.530 35.626 1.00 14.05 132 ASP A N 1
ATOM 1474 C CA . ASP A 1 107 ? 68.138 5.484 36.218 1.00 14.34 132 ASP A CA 1
ATOM 1475 C C . ASP A 1 107 ? 66.701 5.102 35.868 1.00 14.19 132 ASP A C 1
ATOM 1476 O O . ASP A 1 107 ? 66.463 4.221 35.037 1.00 15.09 132 ASP A O 1
ATOM 1485 N N . ASN A 1 108 ? 65.747 5.754 36.519 1.00 13.98 133 ASN A N 1
ATOM 1486 C CA . ASN A 1 108 ? 64.311 5.560 36.273 1.00 13.81 133 ASN A CA 1
ATOM 1487 C C . ASN A 1 108 ? 63.668 6.740 35.606 1.00 13.67 133 ASN A C 1
ATOM 1488 O O . ASN A 1 108 ? 62.468 6.965 35.720 1.00 15.09 133 ASN A O 1
ATOM 1499 N N . LEU A 1 109 ? 64.442 7.504 34.863 1.00 13.60 134 LEU A N 1
ATOM 1500 C CA . LEU A 1 109 ? 63.878 8.713 34.285 1.00 14.13 134 LEU A CA 1
ATOM 1501 C C . LEU A 1 109 ? 62.912 8.431 33.149 1.00 13.61 134 LEU A C 1
ATOM 1502 O O . LEU A 1 109 ? 61.962 9.226 32.938 1.00 13.63 134 LEU A O 1
ATOM 1518 N N . HIS A 1 110 ? 63.081 7.345 32.412 1.00 12.92 135 HIS A N 1
ATOM 1519 C CA . HIS A 1 110 ? 62.110 6.999 31.390 1.00 12.76 135 HIS A CA 1
ATOM 1520 C C . HIS A 1 110 ? 60.754 6.660 32.023 1.00 15.03 135 HIS A C 1
ATOM 1521 O O . HIS A 1 110 ? 59.706 7.058 31.494 1.00 14.80 135 HIS A O 1
ATOM 1535 N N . GLU A 1 111 ? 60.790 5.921 33.110 1.00 14.59 136 GLU A N 1
ATOM 1536 C CA . GLU A 1 111 ? 59.558 5.569 33.798 1.00 14.77 136 GLU A CA 1
ATOM 1537 C C . GLU A 1 111 ? 58.910 6.826 34.361 1.00 16.04 136 GLU A C 1
ATOM 1538 O O . GLU A 1 111 ? 57.676 6.982 34.236 1.00 16.46 136 GLU A O 1
ATOM 1550 N N . ARG A 1 112 ? 59.680 7.736 34.945 1.00 15.12 137 ARG A N 1
ATOM 1551 C CA . ARG A 1 112 ? 59.090 8.959 35.500 1.00 15.28 137 ARG A CA 1
ATOM 1552 C C . ARG A 1 112 ? 58.459 9.805 34.400 1.00 18.47 137 ARG A C 1
ATOM 1553 O O . ARG A 1 112 ? 57.480 10.532 34.622 1.00 18.73 137 ARG A O 1
ATOM 1574 N N . ALA A 1 113 ? 59.009 9.748 33.195 1.00 15.35 138 ALA A N 1
ATOM 1575 C CA . ALA A 1 113 ? 58.470 10.505 32.081 1.00 14.77 138 ALA A CA 1
ATOM 1576 C C . ALA A 1 113 ? 57.174 9.931 31.545 1.00 17.12 138 ALA A C 1
ATOM 1577 O O . ALA A 1 113 ? 56.420 10.636 30.885 1.00 18.98 138 ALA A O 1
ATOM 1584 N N . GLY A 1 114 ? 56.941 8.664 31.819 1.00 15.92 139 GLY A N 1
ATOM 1585 C CA . GLY A 1 114 ? 55.722 7.991 31.398 1.00 20.67 139 GLY A CA 1
ATOM 1586 C C . GLY A 1 114 ? 55.894 6.780 30.531 1.00 19.83 139 GLY A C 1
ATOM 1587 O O . GLY A 1 114 ? 54.8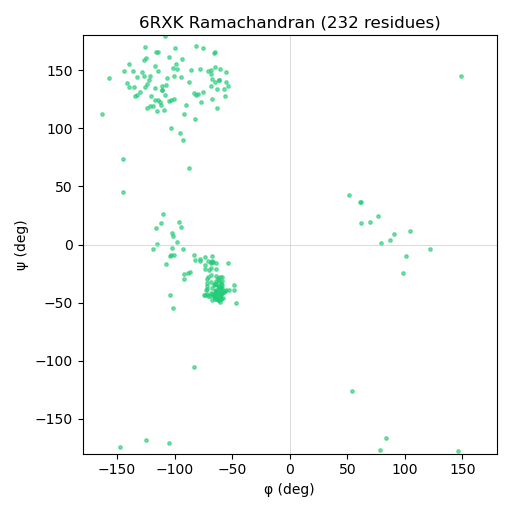95 6.152 30.170 1.00 21.76 139 GLY A O 1
ATOM 1591 N N . ASN A 1 115 ? 57.118 6.441 30.141 1.00 15.98 140 ASN A N 1
ATOM 1592 C CA . ASN A 1 115 ? 57.280 5.232 29.377 1.00 15.51 140 ASN A CA 1
ATOM 1593 C C . ASN A 1 115 ? 56.983 3.990 30.224 1.00 17.90 140 ASN A C 1
ATOM 1594 O O . ASN A 1 115 ? 57.281 3.949 31.400 1.00 18.41 140 ASN A O 1
ATOM 1605 N N . THR A 1 116 ? 56.448 2.968 29.580 1.00 18.16 141 THR A N 1
ATOM 1606 C CA . THR A 1 116 ? 56.167 1.696 30.235 1.00 18.34 141 THR A CA 1
ATOM 1607 C C . THR A 1 116 ? 56.837 0.599 29.431 1.00 16.71 141 THR A C 1
ATOM 1608 O O . THR A 1 116 ? 57.170 0.796 28.258 1.00 18.66 141 THR A O 1
ATOM 1619 N N . ASN A 1 117 ? 57.076 -0.549 30.058 1.00 18.45 142 ASN A N 1
ATOM 1620 C CA . ASN A 1 117 ? 57.683 -1.693 29.397 1.00 20.67 142 ASN A CA 1
ATOM 1621 C C . ASN A 1 117 ? 59.087 -1.393 28.896 1.00 17.41 142 ASN A C 1
ATOM 1622 O O . ASN A 1 117 ? 59.536 -1.885 27.853 1.00 18.64 142 ASN A O 1
ATOM 1633 N N . VAL A 1 118 ? 59.798 -0.601 29.673 1.00 16.55 143 VAL A N 1
ATOM 1634 C CA . VAL A 1 118 ? 61.176 -0.246 29.330 1.00 15.71 143 VAL A CA 1
ATOM 1635 C C . VAL A 1 118 ? 62.088 -1.431 29.608 1.00 17.56 143 VAL A C 1
ATOM 1636 O O . VAL A 1 118 ? 62.040 -2.002 30.700 1.00 19.11 143 VAL A O 1
ATOM 1649 N N . ILE A 1 119 ? 62.939 -1.808 28.656 1.00 15.33 144 ILE A N 1
ATOM 1650 C CA . ILE A 1 119 ? 63.907 -2.890 28.873 1.00 14.96 144 ILE A CA 1
ATOM 1651 C C . ILE A 1 119 ? 65.206 -2.297 29.373 1.00 15.36 144 ILE A C 1
ATOM 1652 O O . ILE A 1 119 ? 65.877 -1.578 28.641 1.00 14.67 144 ILE A O 1
ATOM 1668 N N . HIS A 1 120 ? 65.550 -2.569 30.612 1.00 14.00 145 HIS A N 1
ATOM 1669 C CA . HIS A 1 120 ? 66.793 -2.100 31.231 1.00 13.52 145 HIS A CA 1
ATOM 1670 C C . HIS A 1 120 ? 67.845 -3.177 31.046 1.00 13.74 145 HIS A C 1
ATOM 1671 O O . HIS A 1 120 ? 67.967 -4.103 31.863 1.00 14.69 145 HIS A O 1
ATOM 1686 N N . MET A 1 121 ? 68.584 -3.110 29.965 1.00 13.41 146 MET A N 1
ATOM 1687 C CA . MET A 1 121 ? 69.512 -4.156 29.621 1.00 13.74 146 MET A CA 1
ATOM 1688 C C . MET A 1 121 ? 70.675 -4.224 30.597 1.00 13.39 146 MET A C 1
ATOM 1689 O O . MET A 1 121 ? 71.369 -5.263 30.679 1.00 13.43 146 MET A O 1
ATOM 1703 N N . HIS A 1 122 ? 70.927 -3.150 31.321 1.00 13.47 147 HIS A N 1
ATOM 1704 C CA . HIS A 1 122 ? 71.962 -3.140 32.339 1.00 12.85 147 HIS A CA 1
ATOM 1705 C C . HIS A 1 122 ? 71.418 -3.041 33.735 1.00 12.64 147 HIS A C 1
ATOM 1706 O O . HIS A 1 122 ? 72.180 -2.733 34.675 1.00 13.95 147 HIS A O 1
ATOM 1720 N N . GLY A 1 123 ? 70.145 -3.342 33.920 1.00 13.59 148 GLY A N 1
ATOM 1721 C CA . GLY A 1 123 ? 69.548 -3.305 35.234 1.00 14.17 148 GLY A CA 1
ATOM 1722 C C . GLY A 1 123 ? 69.089 -1.935 35.678 1.00 15.66 148 GLY A C 1
ATOM 1723 O O . GLY A 1 123 ? 68.954 -0.995 34.883 1.00 14.70 148 GLY A O 1
ATOM 1727 N N . GLU A 1 124 ? 68.798 -1.825 36.954 1.00 15.31 149 GLU A N 1
ATOM 1728 C CA . GLU A 1 124 ? 68.129 -0.675 37.525 1.00 15.52 149 GLU A CA 1
ATOM 1729 C C . GLU A 1 124 ? 68.707 -0.351 38.880 1.00 16.22 149 GLU A C 1
ATOM 1730 O O . GLU A 1 124 ? 68.789 -1.223 39.748 1.00 16.60 149 GLU A O 1
ATOM 1742 N N A LEU A 1 125 ? 69.085 0.902 39.078 0.44 15.15 150 LEU A N 1
ATOM 1743 N N B LEU A 1 125 ? 69.048 0.893 39.077 0.56 15.22 150 LEU A N 1
ATOM 1744 C CA A LEU A 1 125 ? 69.594 1.362 40.359 0.44 15.78 150 LEU A CA 1
ATOM 1745 C CA B LEU A 1 125 ? 69.611 1.314 40.321 0.56 16.06 150 LEU A CA 1
ATOM 1746 C C A LEU A 1 125 ? 68.614 1.093 41.486 0.44 15.08 150 LEU A C 1
ATOM 1747 C C B LEU A 1 125 ? 68.629 1.188 41.492 0.56 15.42 150 LEU A C 1
ATOM 1748 O O A LEU A 1 125 ? 69.021 0.759 42.595 0.44 15.97 150 LEU A O 1
ATOM 1749 O O B LEU A 1 125 ? 69.062 1.050 42.643 0.56 15.59 150 LEU A O 1
ATOM 1780 N N . LEU A 1 126 ? 67.325 1.250 41.203 1.00 14.80 151 LEU A N 1
ATOM 1781 C CA . LEU A 1 126 ? 66.291 1.147 42.242 1.00 15.21 151 LEU A CA 1
ATOM 1782 C C . LEU A 1 126 ? 65.824 -0.293 42.392 1.00 17.77 151 LEU A C 1
ATOM 1783 O O . LEU A 1 126 ? 64.694 -0.523 42.856 1.00 18.69 151 LEU A O 1
ATOM 1800 N N . LYS A 1 127 ? 66.664 -1.251 42.033 1.00 15.51 152 LYS A N 1
ATOM 1801 C CA . LYS A 1 127 ? 66.404 -2.658 42.300 1.00 16.29 152 LYS A CA 1
ATOM 1802 C C . LYS A 1 127 ? 67.668 -3.333 42.821 1.00 16.80 152 LYS A C 1
ATOM 1803 O O . LYS A 1 127 ? 68.804 -2.949 42.509 1.00 16.31 152 LYS A O 1
ATOM 1822 N N . VAL A 1 128 ? 67.463 -4.341 43.664 1.00 18.63 153 VAL A N 1
ATOM 1823 C CA . VAL A 1 128 ? 68.541 -5.210 44.098 1.00 18.16 153 VAL A CA 1
ATOM 1824 C C . VAL A 1 128 ? 68.182 -6.664 43.822 1.00 17.12 153 VAL A C 1
ATOM 1825 O O . VAL A 1 128 ? 67.057 -6.971 43.427 1.00 18.63 153 VAL A O 1
ATOM 1838 N N . ARG A 1 129 ? 69.166 -7.535 43.974 1.00 16.94 154 ARG A N 1
ATOM 1839 C CA . ARG A 1 129 ? 69.080 -8.926 43.536 1.00 19.27 154 ARG A CA 1
ATOM 1840 C C . ARG A 1 129 ? 69.620 -9.812 44.636 1.00 17.39 154 ARG A C 1
ATOM 1841 O O . ARG A 1 129 ? 70.681 -9.526 45.206 1.00 17.88 154 ARG A O 1
ATOM 1862 N N . CYS A 1 130 ? 68.902 -10.903 44.906 1.00 18.37 155 CYS A N 1
ATOM 1863 C CA . CYS A 1 130 ? 69.450 -11.917 45.801 1.00 18.96 155 CYS A CA 1
ATOM 1864 C C . CYS A 1 130 ? 70.637 -12.574 45.132 1.00 19.38 155 CYS A C 1
ATOM 1865 O O . CYS A 1 130 ? 70.497 -13.118 44.045 1.00 21.20 155 CYS A O 1
ATOM 1872 N N . SER A 1 131 ? 71.793 -12.576 45.788 1.00 20.31 156 SER A N 1
ATOM 1873 C CA . SER A 1 131 ? 72.984 -13.150 45.203 1.00 21.42 156 SER A CA 1
ATOM 1874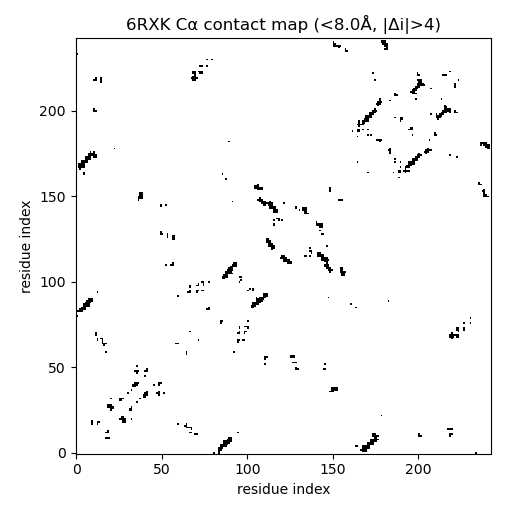 C C . SER A 1 131 ? 72.911 -14.677 45.039 1.00 29.30 156 SER A C 1
ATOM 1875 O O . SER A 1 131 ? 73.718 -15.259 44.318 1.00 30.30 156 SER A O 1
ATOM 1883 N N . GLN A 1 132 ? 71.941 -15.316 45.688 1.00 24.22 157 GLN A N 1
ATOM 1884 C CA . GLN A 1 132 ? 71.764 -16.774 45.651 1.00 23.39 157 GLN A CA 1
ATOM 1885 C C . GLN A 1 132 ? 70.645 -17.188 44.682 1.00 25.71 157 GLN A C 1
ATOM 1886 O O . GLN A 1 132 ? 70.883 -17.987 43.776 1.00 31.60 157 GLN A O 1
ATOM 1900 N N . SER A 1 133 ? 69.446 -16.636 44.855 1.00 23.72 158 SER A N 1
ATOM 1901 C CA . SER A 1 133 ? 68.291 -17.047 44.050 1.00 22.58 158 SER A CA 1
ATOM 1902 C C . SER A 1 133 ? 68.192 -16.282 42.727 1.00 26.51 158 SER A C 1
ATOM 1903 O O . SER A 1 133 ? 67.553 -16.756 41.785 1.00 32.66 158 SER A O 1
ATOM 1911 N N . GLY A 1 134 ? 68.787 -15.092 42.671 1.00 23.23 159 GLY A N 1
ATOM 1912 C CA . GLY A 1 134 ? 68.580 -14.206 41.529 1.00 23.96 159 GLY A CA 1
ATOM 1913 C C . GLY A 1 134 ? 67.277 -13.428 41.537 1.00 23.33 159 GLY A C 1
ATOM 1914 O O . GLY A 1 134 ? 67.015 -12.659 40.623 1.00 23.46 159 GLY A O 1
ATOM 1918 N N . GLN A 1 135 ? 66.452 -13.580 42.559 1.00 21.82 160 GLN A N 1
ATOM 1919 C CA . GLN A 1 135 ? 65.201 -12.838 42.636 1.00 20.28 160 GLN A CA 1
ATOM 1920 C C . GLN A 1 135 ? 65.493 -11.353 42.824 1.00 20.77 160 GLN A C 1
ATOM 1921 O O . GLN A 1 135 ? 66.441 -10.967 43.515 1.00 22.04 160 GLN A O 1
ATOM 1935 N N . VAL A 1 136 ? 64.676 -10.538 42.176 1.00 20.23 161 VAL A N 1
ATOM 1936 C CA . VAL A 1 136 ? 64.859 -9.102 42.112 1.00 19.27 161 VAL A CA 1
ATOM 1937 C C . VAL A 1 136 ? 63.836 -8.396 42.973 1.00 25.79 161 VAL A C 1
ATOM 1938 O O . VAL A 1 136 ? 62.660 -8.750 42.932 1.00 24.39 161 VAL A O 1
ATOM 1951 N N . LEU A 1 137 ? 64.283 -7.382 43.721 1.00 19.54 162 LEU A N 1
ATOM 1952 C CA . LEU A 1 137 ? 63.456 -6.617 44.631 1.00 24.38 162 LEU A CA 1
ATOM 1953 C C . LEU A 1 137 ? 63.534 -5.142 44.275 1.00 20.39 162 LEU A C 1
ATOM 1954 O O . LEU A 1 137 ? 64.621 -4.657 43.981 1.00 20.63 162 LEU A O 1
ATOM 1970 N N . ASP A 1 138 ? 62.416 -4.426 44.304 1.00 21.58 163 ASP A N 1
ATOM 1971 C CA . ASP A 1 138 ? 62.441 -2.957 44.323 1.00 19.81 163 ASP A CA 1
ATOM 1972 C C . ASP A 1 138 ? 63.150 -2.514 45.588 1.00 23.64 163 ASP A C 1
ATOM 1973 O O . ASP A 1 138 ? 62.977 -3.116 46.647 1.00 24.61 163 ASP A O 1
ATOM 1982 N N . TRP A 1 139 ? 63.948 -1.463 45.512 1.00 21.02 164 TRP A N 1
ATOM 1983 C CA . TRP A 1 139 ? 64.778 -1.093 46.635 1.00 20.58 164 TRP A CA 1
ATOM 1984 C C . TRP A 1 139 ? 65.230 0.331 46.427 1.00 22.44 164 TRP A C 1
ATOM 1985 O O . TRP A 1 139 ? 66.009 0.622 45.519 1.00 21.45 164 TRP A O 1
ATOM 2006 N N . THR A 1 140 ? 64.754 1.239 47.258 1.00 21.65 165 THR A N 1
ATOM 2007 C CA . THR A 1 140 ? 65.045 2.663 47.098 1.00 20.00 165 THR A CA 1
ATOM 2008 C C . THR A 1 140 ? 66.070 3.214 48.077 1.00 21.12 165 THR A C 1
ATOM 2009 O O . THR A 1 140 ? 66.563 4.323 47.906 1.00 20.92 165 THR A O 1
ATOM 2020 N N . GLY A 1 141 ? 66.425 2.428 49.076 1.00 21.10 166 GLY A N 1
ATOM 2021 C CA . GLY A 1 141 ? 67.337 2.893 50.105 1.00 21.66 166 GLY A CA 1
ATOM 2022 C C . GLY A 1 141 ? 68.759 2.347 50.004 1.00 19.82 166 GLY A C 1
ATOM 2023 O O . GLY A 1 141 ? 69.141 1.690 49.025 1.00 19.21 166 GLY A O 1
ATOM 2027 N N . ASP A 1 142 ? 69.580 2.581 51.020 1.00 21.53 167 ASP A N 1
ATOM 2028 C CA . ASP A 1 142 ? 70.906 1.969 51.064 1.00 19.66 167 ASP A CA 1
ATOM 2029 C C . ASP A 1 142 ? 70.838 0.436 51.181 1.00 21.63 167 ASP A C 1
ATOM 2030 O O . ASP A 1 142 ? 69.855 -0.117 51.725 1.00 21.72 167 ASP A O 1
ATOM 2039 N N . VAL A 1 143 ? 71.866 -0.228 50.680 1.00 18.74 168 VAL A N 1
ATOM 2040 C CA . VAL A 1 143 ? 72.114 -1.634 50.976 1.00 20.12 168 VAL A CA 1
ATOM 2041 C C . VAL A 1 143 ? 73.270 -1.699 51.957 1.00 22.08 168 VAL A C 1
ATOM 2042 O O . VAL A 1 143 ? 74.346 -1.165 51.687 1.00 23.25 168 VAL A O 1
ATOM 2055 N N . THR A 1 144 ? 73.009 -2.341 53.098 1.00 24.10 169 THR A N 1
ATOM 2056 C CA . THR A 1 144 ? 74.010 -2.571 54.154 1.00 31.63 169 THR A CA 1
ATOM 2057 C C . THR A 1 144 ? 74.261 -4.069 54.272 1.00 32.18 169 THR A C 1
ATOM 2058 O O . THR A 1 144 ? 73.489 -4.861 53.753 1.00 29.90 169 THR A O 1
ATOM 2069 N N . PRO A 1 145 ? 75.343 -4.470 54.957 1.00 47.34 170 PRO A N 1
ATOM 2070 C CA . PRO A 1 145 ? 75.649 -5.904 55.100 1.00 43.50 170 PRO A CA 1
ATOM 2071 C C . PRO A 1 145 ? 74.585 -6.661 55.884 1.00 46.33 170 PRO A C 1
ATOM 2072 O O . PRO A 1 145 ? 74.467 -7.887 55.762 1.00 43.37 170 PRO A O 1
ATOM 2083 N N . GLU A 1 146 ? 73.815 -5.924 56.675 1.00 43.55 171 GLU A N 1
ATOM 2084 C CA . GLU A 1 146 ? 72.706 -6.496 57.427 1.00 47.23 171 GLU A CA 1
ATOM 2085 C C . GLU A 1 146 ? 71.523 -6.832 56.522 1.00 44.55 171 GLU A C 1
ATOM 2086 O O . GLU A 1 146 ? 70.648 -7.614 56.891 1.00 41.97 171 GLU A O 1
ATOM 2098 N N . ASP A 1 147 ? 71.499 -6.253 55.325 1.00 31.91 172 ASP A N 1
ATOM 2099 C CA . ASP A 1 147 ? 70.407 -6.504 54.401 1.00 30.19 172 ASP A CA 1
ATOM 2100 C C . ASP A 1 147 ? 70.619 -7.785 53.635 1.00 34.83 172 ASP A C 1
ATOM 2101 O O . ASP A 1 147 ? 71.448 -7.859 52.733 1.00 42.85 172 ASP A O 1
ATOM 2110 N N . LYS A 1 148 ? 69.833 -8.788 53.984 1.00 24.29 173 LYS A N 1
ATOM 2111 C CA . LYS A 1 148 ? 69.863 -10.068 53.308 1.00 22.96 173 LYS A CA 1
ATOM 2112 C C . LYS A 1 148 ? 68.512 -10.276 52.656 1.00 20.64 173 LYS A C 1
ATOM 2113 O O . LYS A 1 148 ? 67.542 -9.604 52.991 1.00 24.39 173 LYS A O 1
ATOM 2132 N N . CYS A 1 149 ? 68.447 -11.246 51.755 1.00 21.11 174 CYS A N 1
ATOM 2133 C CA . CYS A 1 149 ? 67.230 -11.556 51.017 1.00 20.35 174 CYS A CA 1
ATOM 2134 C C . CYS A 1 149 ? 66.114 -12.081 51.935 1.00 19.80 174 CYS A C 1
ATOM 2135 O O . CYS A 1 149 ? 66.354 -12.458 53.077 1.00 24.88 174 CYS A O 1
ATOM 2142 N N . HIS A 1 150 ? 64.896 -12.086 51.424 1.00 22.71 175 HIS A N 1
ATOM 2143 C CA . HIS A 1 150 ? 63.813 -12.796 52.109 1.00 23.29 175 HIS A CA 1
ATOM 2144 C C . HIS A 1 150 ? 63.289 -13.951 51.258 1.00 24.89 175 HIS A C 1
ATOM 2145 O O . HIS A 1 150 ? 62.244 -14.514 51.558 1.00 27.61 175 HIS A O 1
ATOM 2159 N N . CYS A 1 151 ? 64.034 -14.338 50.218 1.00 18.46 176 CYS A N 1
ATOM 2160 C CA . CYS A 1 151 ? 63.594 -15.391 49.313 1.00 20.87 176 CYS A CA 1
ATOM 2161 C C . CYS A 1 151 ? 64.225 -16.772 49.555 1.00 20.35 176 CYS A C 1
ATOM 2162 O O . CYS A 1 151 ? 63.799 -17.736 48.930 1.00 23.17 176 CYS A O 1
ATOM 2169 N N . CYS A 1 152 ? 65.221 -16.853 50.423 1.00 18.68 177 CYS A N 1
ATOM 2170 C CA . CYS A 1 152 ? 65.962 -18.085 50.652 1.00 21.58 177 CYS A CA 1
ATOM 2171 C C . CYS A 1 152 ? 65.859 -18.498 52.108 1.00 17.86 177 CYS A C 1
ATOM 2172 O O . CYS A 1 152 ? 65.880 -17.681 53.023 1.00 20.33 177 CYS A O 1
ATOM 2179 N N . GLN A 1 153 ? 65.817 -19.818 52.322 1.00 17.58 178 GLN A N 1
ATOM 2180 C CA . GLN A 1 153 ? 65.828 -20.353 53.662 1.00 16.84 178 GLN A CA 1
ATOM 2181 C C . GLN A 1 153 ? 67.057 -19.910 54.399 1.00 18.98 178 GLN A C 1
ATOM 2182 O O . GLN A 1 153 ? 66.969 -19.532 55.552 1.00 18.76 178 GLN A O 1
ATOM 2196 N N . PHE A 1 154 ? 68.192 -19.931 53.714 1.00 18.27 179 PHE A N 1
ATOM 2197 C CA . PHE A 1 154 ? 69.438 -19.433 54.245 1.00 19.53 179 PHE A CA 1
ATOM 2198 C C . PHE A 1 154 ? 69.684 -18.059 53.607 1.00 19.62 179 PHE A C 1
ATOM 2199 O O . PHE A 1 154 ? 70.130 -18.001 52.466 1.00 20.03 179 PHE A O 1
ATOM 2216 N N . PRO A 1 155 ? 69.380 -16.981 54.345 1.00 19.83 180 PRO A N 1
ATOM 2217 C CA . PRO A 1 155 ? 69.368 -15.669 53.676 1.00 20.11 180 PRO A CA 1
ATOM 2218 C C . PRO A 1 155 ? 70.719 -15.295 53.099 1.00 21.43 180 PRO A C 1
ATOM 2219 O O . PRO A 1 155 ? 71.771 -15.533 53.679 1.00 23.84 180 PRO A O 1
ATOM 2230 N N . ALA A 1 156 ? 70.664 -14.684 51.927 1.00 21.62 181 ALA A N 1
ATOM 2231 C CA . ALA A 1 156 ? 71.851 -14.416 51.137 1.00 20.42 181 ALA A CA 1
ATOM 2232 C C . ALA A 1 156 ? 72.041 -12.899 50.975 1.00 19.36 181 ALA A C 1
ATOM 2233 O O . ALA A 1 156 ? 71.080 -12.136 51.047 1.00 18.82 181 ALA A O 1
ATOM 2240 N N . PRO A 1 157 ? 73.293 -12.470 50.783 1.00 21.92 182 PRO A N 1
ATOM 2241 C CA . PRO A 1 157 ? 73.532 -11.053 50.527 1.00 20.13 182 PRO A CA 1
ATOM 2242 C C . PRO A 1 157 ? 72.830 -10.542 49.269 1.00 19.54 182 PRO A C 1
ATOM 2243 O O . PRO A 1 157 ? 72.573 -11.283 48.319 1.00 20.59 182 PRO A O 1
ATOM 2254 N N . LEU A 1 158 ? 72.500 -9.264 49.317 1.00 21.02 183 LEU A N 1
ATOM 2255 C CA . LEU A 1 158 ? 71.867 -8.583 48.191 1.00 18.65 183 LEU A CA 1
ATOM 2256 C C . LEU A 1 158 ? 72.945 -7.805 47.465 1.00 20.50 183 LEU A C 1
ATOM 2257 O O . LEU A 1 158 ? 73.860 -7.253 48.073 1.00 24.13 183 LEU A O 1
ATOM 2273 N N . ARG A 1 159 ? 72.810 -7.739 46.154 1.00 18.77 184 ARG A N 1
ATOM 2274 C CA . ARG A 1 159 ? 73.679 -6.888 45.350 1.00 18.91 184 ARG A CA 1
ATOM 2275 C C . ARG A 1 159 ? 72.835 -5.941 44.505 1.00 16.15 184 ARG A C 1
ATOM 2276 O O . ARG A 1 159 ? 71.653 -6.190 44.258 1.00 17.23 184 ARG A O 1
ATOM 2297 N N . PRO A 1 160 ? 73.454 -4.837 44.016 1.00 16.44 185 PRO A N 1
ATOM 2298 C CA . PRO A 1 160 ? 72.728 -4.015 43.026 1.00 15.32 185 PRO A CA 1
ATOM 2299 C C . PRO A 1 160 ? 72.304 -4.863 41.849 1.00 14.64 185 PRO A C 1
ATOM 2300 O O . PRO A 1 160 ? 73.057 -5.707 41.365 1.00 15.44 185 PRO A O 1
ATOM 2311 N N . HIS A 1 161 ? 71.095 -4.595 41.377 1.00 15.58 186 HIS A N 1
ATOM 2312 C CA . HIS A 1 161 ? 70.601 -5.262 40.200 1.00 17.36 186 HIS A CA 1
ATOM 2313 C C . HIS A 1 161 ? 71.059 -4.431 38.999 1.00 16.12 186 HIS A C 1
ATOM 2314 O O . HIS A 1 161 ? 70.249 -3.838 38.286 1.00 17.31 186 HIS A O 1
ATOM 2328 N N . VAL A 1 162 ? 72.366 -4.412 38.816 1.00 15.14 187 VAL A N 1
ATOM 2329 C CA . VAL A 1 162 ? 73.057 -3.603 37.827 1.00 14.52 187 VAL A CA 1
ATOM 2330 C C . VAL A 1 162 ? 74.018 -4.567 37.158 1.00 14.36 187 VAL A C 1
ATOM 2331 O O . VAL A 1 162 ? 74.757 -5.304 37.844 1.00 16.37 187 VAL A O 1
ATOM 2344 N N . VAL A 1 163 ? 73.997 -4.621 35.845 1.00 13.29 188 VAL A N 1
ATOM 2345 C CA . VAL A 1 163 ? 74.881 -5.480 35.111 1.00 14.44 188 VAL A CA 1
ATOM 2346 C C . VAL A 1 163 ? 76.276 -4.856 35.061 1.00 14.65 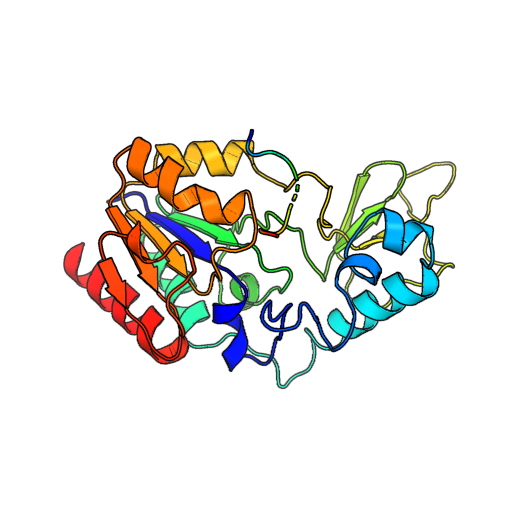188 VAL A C 1
ATOM 2347 O O . VAL A 1 163 ? 76.463 -3.735 34.595 1.00 15.02 188 VAL A O 1
ATOM 2360 N N . TRP A 1 164 ? 77.265 -5.597 35.543 1.00 14.88 189 TRP A N 1
ATOM 2361 C CA . TRP A 1 164 ? 78.619 -5.131 35.539 1.00 13.89 189 TRP A CA 1
ATOM 2362 C C . TRP A 1 164 ? 79.352 -5.594 34.319 1.00 14.87 189 TRP A C 1
ATOM 2363 O O . TRP A 1 164 ? 78.909 -6.468 33.608 1.00 15.62 189 TRP A O 1
ATOM 2384 N N . PHE A 1 165 ? 80.432 -4.891 34.009 1.00 15.68 190 PHE A N 1
ATOM 2385 C CA . PHE A 1 165 ? 81.314 -5.328 32.951 1.00 15.59 190 PHE A CA 1
ATOM 2386 C C . PHE A 1 165 ? 81.796 -6.747 33.249 1.00 17.81 190 PHE A C 1
ATOM 2387 O O . PHE A 1 165 ? 82.255 -7.041 34.364 1.00 20.71 190 PHE A O 1
ATOM 2404 N N . GLY A 1 166 ? 81.628 -7.618 32.265 1.00 15.90 191 GLY A N 1
ATOM 2405 C CA . GLY A 1 166 ? 81.919 -9.040 32.418 1.00 17.20 191 GLY A CA 1
ATOM 2406 C C . GLY A 1 166 ? 80.689 -9.890 32.636 1.00 19.92 191 GLY A C 1
ATOM 2407 O O . GLY A 1 166 ? 80.743 -11.128 32.557 1.00 20.84 191 GLY A O 1
ATOM 2411 N N . GLU A 1 167 ? 79.536 -9.257 32.874 1.00 16.34 192 GLU A N 1
ATOM 2412 C CA . GLU A 1 167 ? 78.260 -9.957 33.097 1.00 16.65 192 GLU A CA 1
ATOM 2413 C C . GLU A 1 167 ? 77.368 -9.849 31.876 1.00 17.00 192 GLU A C 1
ATOM 2414 O O . GLU A 1 167 ? 77.570 -8.972 31.022 1.00 16.65 192 GLU A O 1
ATOM 2426 N N . MET A 1 168 ? 76.378 -10.720 31.787 1.00 17.13 193 MET A N 1
ATOM 2427 C CA . MET A 1 168 ? 75.489 -10.741 30.659 1.00 17.16 193 MET A CA 1
ATOM 2428 C C . MET A 1 168 ? 74.363 -9.717 30.809 1.00 16.64 193 MET A C 1
ATOM 2429 O O . MET A 1 168 ? 73.689 -9.668 31.840 1.00 18.49 193 MET A O 1
ATOM 2443 N N . PRO A 1 169 ? 74.136 -8.902 29.775 1.00 14.21 194 PRO A N 1
ATOM 2444 C CA . PRO A 1 169 ? 73.016 -7.985 29.878 1.00 15.65 194 PRO A CA 1
ATOM 2445 C C . PRO A 1 169 ? 71.692 -8.709 29.948 1.00 15.07 194 PRO A C 1
ATOM 2446 O O . PRO A 1 169 ? 71.575 -9.911 29.632 1.00 17.20 194 PRO A O 1
ATOM 2457 N N . LEU A 1 170 ? 70.684 -7.960 30.338 1.00 15.51 195 LEU A N 1
ATOM 2458 C CA . LEU A 1 170 ? 69.336 -8.467 30.548 1.00 15.50 195 LEU A CA 1
ATOM 2459 C C . LEU A 1 170 ? 68.449 -8.218 29.355 1.00 16.96 195 LEU A C 1
ATOM 2460 O O . LEU A 1 170 ? 68.607 -7.231 28.641 1.00 16.68 195 LEU A O 1
ATOM 2476 N N . GLY A 1 171 ? 67.468 -9.087 29.152 1.00 16.33 196 GLY A N 1
ATOM 2477 C CA . GLY A 1 171 ? 66.477 -8.908 28.111 1.00 16.77 196 GLY A CA 1
ATOM 2478 C C . GLY A 1 171 ? 67.001 -9.076 26.695 1.00 16.86 196 GLY A C 1
ATOM 2479 O O . GLY A 1 171 ? 66.352 -8.633 25.766 1.00 17.04 196 GLY A O 1
ATOM 2483 N N . MET A 1 172 ? 68.137 -9.731 26.530 1.00 17.99 197 MET A N 1
ATOM 2484 C CA . MET A 1 172 ? 68.791 -9.762 25.238 1.00 16.79 197 MET A CA 1
ATOM 2485 C C . MET A 1 172 ? 67.989 -10.497 24.183 1.00 19.34 197 MET A C 1
ATOM 2486 O O . MET A 1 172 ? 68.034 -10.127 23.034 1.00 19.10 197 MET A O 1
ATOM 2500 N N . ASP A 1 173 ? 67.269 -11.552 24.552 1.00 20.59 198 ASP A N 1
ATOM 2501 C CA . ASP A 1 173 ? 66.499 -12.254 23.529 1.00 21.77 198 ASP A CA 1
ATOM 2502 C C . ASP A 1 173 ? 65.438 -11.340 22.965 1.00 20.37 198 ASP A C 1
ATOM 2503 O O . ASP A 1 173 ? 65.277 -11.260 21.748 1.00 19.82 198 ASP A O 1
ATOM 2512 N N . GLU A 1 174 ? 64.737 -10.618 23.837 1.00 19.56 199 GLU A N 1
ATOM 2513 C CA . GLU A 1 174 ? 63.723 -9.665 23.395 1.00 19.27 199 GLU A CA 1
ATOM 2514 C C . GLU A 1 174 ? 64.333 -8.519 22.600 1.00 16.93 199 GLU A C 1
ATOM 2515 O O . GLU A 1 174 ? 63.738 -8.063 21.625 1.00 17.60 199 GLU A O 1
ATOM 2527 N N . ILE A 1 175 ? 65.487 -8.033 23.037 1.00 16.94 200 ILE A N 1
ATOM 2528 C CA . ILE A 1 175 ? 66.156 -6.945 22.331 1.00 14.63 200 ILE A CA 1
ATOM 2529 C C . ILE A 1 175 ? 66.540 -7.360 20.925 1.00 17.51 200 ILE A C 1
ATOM 2530 O O . ILE A 1 175 ? 66.273 -6.645 19.968 1.00 16.45 200 ILE A O 1
ATOM 2546 N N . TYR A 1 176 ? 67.152 -8.535 20.792 1.00 17.35 201 TYR A N 1
ATOM 2547 C CA . TYR A 1 176 ? 67.534 -8.983 19.466 1.00 17.59 201 TYR A CA 1
ATOM 2548 C C . TYR A 1 176 ? 66.321 -9.237 18.596 1.00 16.11 201 TYR A C 1
ATOM 2549 O O . TYR A 1 176 ? 66.358 -8.967 17.410 1.00 18.84 201 TYR A O 1
ATOM 2567 N N . MET A 1 177 ? 65.233 -9.707 19.184 1.00 16.83 202 MET A N 1
ATOM 2568 C CA . MET A 1 177 ? 64.027 -9.843 18.415 1.00 17.87 202 MET A CA 1
ATOM 2569 C C . MET A 1 177 ? 63.557 -8.482 17.895 1.00 18.45 202 MET A C 1
ATOM 2570 O O . MET A 1 177 ? 63.223 -8.324 16.720 1.00 17.80 202 MET A O 1
ATOM 2584 N N . ALA A 1 178 ? 63.519 -7.481 18.769 1.00 17.34 203 ALA A N 1
ATOM 2585 C CA . ALA A 1 178 ? 63.123 -6.137 18.355 1.00 18.80 203 ALA A CA 1
ATOM 2586 C C . ALA A 1 178 ? 64.085 -5.529 17.361 1.00 16.14 203 ALA A C 1
ATOM 2587 O O . ALA A 1 178 ? 63.630 -4.784 16.490 1.00 17.99 203 ALA A O 1
ATOM 2594 N N . LEU A 1 179 ? 65.376 -5.816 17.469 1.00 16.13 204 LEU A N 1
ATOM 2595 C CA . LEU A 1 179 ? 66.323 -5.291 16.495 1.00 17.64 204 LEU A CA 1
ATOM 2596 C C . LEU A 1 179 ? 66.006 -5.780 15.111 1.00 19.24 204 LEU A C 1
ATOM 2597 O O . LEU A 1 179 ? 66.188 -5.062 14.128 1.00 22.49 204 LEU A O 1
ATOM 2613 N N . SER A 1 180 ? 65.561 -7.030 15.012 1.00 18.56 205 SER A N 1
ATOM 2614 C CA . SER A 1 180 ? 65.209 -7.550 13.713 1.00 19.03 205 SER A CA 1
ATOM 2615 C C . SER A 1 180 ? 63.899 -6.945 13.237 1.00 19.14 205 SER A C 1
ATOM 2616 O O . SER A 1 180 ? 63.760 -6.540 12.099 1.00 21.57 205 SER A O 1
ATOM 2624 N N . MET A 1 181 ? 62.950 -6.862 14.130 1.00 16.97 206 MET A N 1
ATOM 2625 C CA . MET A 1 181 ? 61.626 -6.366 13.797 1.00 18.47 206 MET A CA 1
ATOM 2626 C C . MET A 1 181 ? 61.527 -4.874 13.481 1.00 18.84 206 MET A C 1
ATOM 2627 O O . MET A 1 181 ? 60.573 -4.435 12.843 1.00 18.13 206 MET A O 1
ATOM 2641 N N . ALA A 1 182 ? 62.486 -4.089 13.956 1.00 18.26 207 ALA A N 1
ATOM 2642 C CA . ALA A 1 182 ? 62.396 -2.636 13.843 1.00 16.37 207 ALA A CA 1
ATOM 2643 C C . ALA A 1 182 ? 62.430 -2.189 12.423 1.00 16.03 207 ALA A C 1
ATOM 2644 O O . ALA A 1 182 ? 63.212 -2.691 11.638 1.00 18.92 207 ALA A O 1
ATOM 2651 N N . ASP A 1 183 ? 61.602 -1.205 12.128 1.00 16.44 208 ASP A N 1
ATOM 2652 C CA . ASP A 1 183 ? 61.716 -0.457 10.883 1.00 16.65 208 ASP A CA 1
ATOM 2653 C C . ASP A 1 183 ? 62.605 0.783 11.056 1.00 17.59 208 ASP A C 1
ATOM 2654 O O . ASP A 1 183 ? 63.258 1.222 10.123 1.00 17.93 208 ASP A O 1
ATOM 2663 N N . ILE A 1 184 ? 62.611 1.326 12.270 1.00 17.66 209 ILE A N 1
ATOM 2664 C CA . ILE A 1 184 ? 63.426 2.492 12.608 1.00 14.81 209 ILE A CA 1
ATOM 2665 C C . ILE A 1 184 ? 64.080 2.168 13.929 1.00 14.59 209 ILE A C 1
ATOM 2666 O O . ILE A 1 184 ? 63.395 1.771 14.857 1.00 15.89 209 ILE A O 1
ATOM 2682 N N . PHE A 1 185 ? 65.391 2.313 13.970 1.00 14.62 210 PHE A N 1
ATOM 2683 C CA . PHE A 1 185 ? 66.198 2.131 15.178 1.00 14.49 210 PHE A CA 1
ATOM 2684 C C . PHE A 1 185 ? 66.854 3.464 15.493 1.00 13.72 210 PHE A C 1
ATOM 2685 O O . PHE A 1 185 ? 67.566 4.054 14.654 1.00 15.35 210 PHE A O 1
ATOM 2702 N N . ILE A 1 186 ? 66.622 3.950 16.703 1.00 13.96 211 ILE A N 1
ATOM 2703 C CA . ILE A 1 186 ? 67.134 5.255 17.127 1.00 13.60 211 ILE A CA 1
ATOM 2704 C C . ILE A 1 186 ? 68.000 5.043 18.338 1.00 13.64 211 ILE A C 1
ATOM 2705 O O . ILE A 1 186 ? 67.515 4.560 19.346 1.00 13.77 211 ILE A O 1
ATOM 2721 N N . ALA A 1 187 ? 69.268 5.401 18.251 1.00 12.27 212 ALA A N 1
ATOM 2722 C CA . ALA A 1 187 ? 70.178 5.354 19.375 1.00 12.77 212 ALA A CA 1
ATOM 2723 C C . ALA A 1 187 ? 70.386 6.777 19.916 1.00 13.15 212 ALA A C 1
ATOM 2724 O O . ALA A 1 187 ? 70.813 7.676 19.162 1.00 14.33 212 ALA A O 1
ATOM 2731 N N . ILE A 1 188 ? 70.127 6.984 21.205 1.00 12.30 213 ILE A N 1
ATOM 2732 C CA . ILE A 1 188 ? 70.098 8.323 21.789 1.00 11.93 213 ILE A CA 1
ATOM 2733 C C . ILE A 1 188 ? 71.060 8.384 22.936 1.00 13.11 213 ILE A C 1
ATOM 2734 O O . ILE A 1 188 ? 70.906 7.652 23.919 1.00 13.42 213 ILE A O 1
ATOM 2750 N N . GLY A 1 189 ? 72.082 9.224 22.868 1.00 13.27 214 GLY A N 1
ATOM 2751 C CA . GLY A 1 189 ? 72.913 9.436 24.041 1.00 13.59 214 GLY A CA 1
ATOM 2752 C C . GLY A 1 189 ? 73.887 8.312 24.314 1.00 14.14 214 GLY A C 1
ATOM 2753 O O . GLY A 1 189 ? 74.323 8.175 25.446 1.00 16.17 214 GLY A O 1
ATOM 2757 N N . THR A 1 190 ? 74.263 7.541 23.302 1.00 15.09 215 THR A N 1
ATOM 2758 C CA . THR A 1 190 ? 75.195 6.424 23.497 1.00 15.74 215 THR A CA 1
ATOM 2759 C C . THR A 1 190 ? 76.603 6.812 23.037 1.00 18.07 215 THR A C 1
ATOM 2760 O O . THR A 1 190 ? 76.789 7.641 22.151 1.00 22.29 215 THR A O 1
ATOM 2771 N N . SER A 1 191 ? 77.627 6.217 23.630 1.00 17.59 216 SER A N 1
ATOM 2772 C CA . SER A 1 191 ? 79.019 6.603 23.349 1.00 19.62 216 SER A CA 1
ATOM 2773 C C . SER A 1 191 ? 79.617 5.790 22.235 1.00 18.77 216 SER A C 1
ATOM 2774 O O . SER A 1 191 ? 80.569 6.207 21.570 1.00 19.28 216 SER A O 1
ATOM 2782 N N . GLY A 1 192 ? 79.089 4.600 22.043 1.00 16.69 217 GLY A N 1
ATOM 2783 C CA . GLY A 1 192 ? 79.642 3.687 21.057 1.00 19.28 217 GLY A CA 1
ATOM 2784 C C . GLY A 1 192 ? 80.766 2.833 21.605 1.00 19.25 217 GLY A C 1
ATOM 2785 O O . GLY A 1 192 ? 81.355 2.086 20.844 1.00 22.42 217 GLY A O 1
ATOM 2789 N N . HIS A 1 193 ? 81.059 2.946 22.894 1.00 17.44 218 HIS A N 1
ATOM 2790 C CA . HIS A 1 193 ? 82.140 2.173 23.515 1.00 21.53 218 HIS A CA 1
ATOM 2791 C C . HIS A 1 193 ? 81.680 0.983 24.344 1.00 22.57 218 HIS A C 1
ATOM 2792 O O . HIS A 1 193 ? 82.523 0.213 24.770 1.00 25.21 218 HIS A O 1
ATOM 2806 N N . VAL A 1 194 ? 80.390 0.838 24.603 1.00 16.84 219 VAL A N 1
ATOM 2807 C CA . VAL A 1 194 ? 79.919 -0.247 25.482 1.00 16.88 219 VAL A CA 1
ATOM 2808 C C . VAL A 1 194 ? 79.186 -1.281 24.665 1.00 17.65 219 VAL A C 1
ATOM 2809 O O . VAL A 1 194 ? 78.172 -1.008 24.065 1.00 17.16 219 VAL A O 1
ATOM 2822 N N . TYR A 1 195 ? 79.748 -2.483 24.622 1.00 14.91 220 TYR A N 1
ATOM 2823 C CA . TYR A 1 195 ? 79.183 -3.607 23.919 1.00 13.63 220 TYR A CA 1
ATOM 2824 C C . TYR A 1 195 ? 78.447 -4.511 24.903 1.00 13.73 220 TYR A C 1
ATOM 2825 O O . TYR A 1 195 ? 78.757 -4.490 26.084 1.00 14.37 220 TYR A O 1
ATOM 2843 N N . PRO A 1 196 ? 77.473 -5.296 24.440 1.00 14.75 221 PRO A N 1
ATOM 2844 C CA . PRO A 1 196 ? 76.987 -5.405 23.072 1.00 15.57 221 PRO A CA 1
ATOM 2845 C C . PRO A 1 196 ? 76.143 -4.228 22.567 1.00 15.16 221 PRO A C 1
ATOM 2846 O O . PRO A 1 196 ? 75.928 -4.163 21.381 1.00 15.89 221 PRO A O 1
ATOM 2857 N N . ALA A 1 197 ? 75.725 -3.306 23.419 1.00 14.10 222 ALA A N 1
ATOM 2858 C CA . ALA A 1 197 ? 74.781 -2.272 22.981 1.00 14.56 222 ALA A CA 1
ATOM 2859 C C . ALA A 1 197 ? 75.308 -1.509 21.795 1.00 15.13 222 ALA A C 1
ATOM 2860 O O . ALA A 1 197 ? 74.545 -1.171 20.923 1.00 15.49 222 ALA A O 1
ATOM 2867 N N . ALA A 1 198 ? 76.608 -1.205 21.783 1.00 15.17 223 ALA A N 1
ATOM 2868 C CA . ALA A 1 198 ? 77.177 -0.407 20.699 1.00 14.72 223 ALA A CA 1
ATOM 2869 C C . ALA A 1 198 ? 77.147 -1.117 19.358 1.00 19.46 223 ALA A C 1
ATOM 2870 O O . ALA A 1 198 ? 77.351 -0.473 18.332 1.00 18.90 223 ALA A O 1
ATOM 2877 N N . GLY A 1 199 ? 76.912 -2.425 19.359 1.00 16.36 224 GLY A N 1
ATOM 2878 C CA . GLY A 1 199 ? 76.802 -3.205 18.135 1.00 18.87 224 GLY A CA 1
ATOM 2879 C C . GLY A 1 199 ? 75.379 -3.339 17.647 1.00 15.46 224 GLY A C 1
ATOM 2880 O O . GLY A 1 199 ? 75.127 -3.903 16.584 1.00 17.54 224 GLY A O 1
ATOM 2884 N N . PHE A 1 200 ? 74.412 -2.825 18.410 1.00 15.04 225 PHE A N 1
ATOM 2885 C CA . PHE A 1 200 ? 73.010 -3.006 18.041 1.00 16.60 225 PHE A CA 1
ATOM 2886 C C . PHE A 1 200 ? 72.710 -2.345 16.693 1.00 17.04 225 PHE A C 1
ATOM 2887 O O . PHE A 1 200 ? 71.891 -2.832 15.923 1.00 17.03 225 PHE A O 1
ATOM 2904 N N . VAL A 1 201 ? 73.351 -1.215 16.420 1.00 17.03 226 VAL A N 1
ATOM 2905 C CA . VAL A 1 201 ? 73.093 -0.511 15.171 1.00 17.16 226 VAL A CA 1
ATOM 2906 C C . VAL A 1 201 ? 73.406 -1.424 13.973 1.00 19.05 226 VAL A C 1
ATOM 2907 O O . VAL A 1 201 ? 72.696 -1.392 12.967 1.00 18.77 226 VAL A O 1
ATOM 2920 N N . HIS A 1 202 ? 74.423 -2.262 14.112 1.00 20.40 227 HIS A N 1
ATOM 2921 C CA . HIS A 1 202 ? 74.786 -3.182 13.032 1.00 20.15 227 HIS A CA 1
ATOM 2922 C C . HIS A 1 202 ? 73.707 -4.232 12.826 1.00 22.44 227 HIS A C 1
ATOM 2923 O O . HIS A 1 202 ? 73.343 -4.594 11.706 1.00 23.21 227 HIS A O 1
ATOM 2937 N N . GLU A 1 203 ? 73.186 -4.756 13.921 1.00 19.44 228 GLU A N 1
ATOM 2938 C CA . GLU A 1 203 ? 72.130 -5.747 13.841 1.00 22.26 228 GLU A CA 1
ATOM 2939 C C . GLU A 1 203 ? 70.873 -5.131 13.224 1.00 20.44 228 GLU A C 1
ATOM 2940 O O . GLU A 1 203 ? 70.179 -5.740 12.404 1.00 20.01 228 GLU A O 1
ATOM 2952 N N . ALA A 1 204 ? 70.546 -3.904 13.647 1.00 19.34 229 ALA A N 1
ATOM 2953 C CA . ALA A 1 204 ? 69.402 -3.225 13.099 1.00 18.99 229 ALA A CA 1
ATOM 2954 C C . ALA A 1 204 ? 69.539 -3.022 11.597 1.00 18.58 229 ALA A C 1
ATOM 2955 O O . ALA A 1 204 ? 68.587 -3.243 10.849 1.00 18.86 229 ALA A O 1
ATOM 2962 N N . LYS A 1 205 ? 70.695 -2.548 11.167 1.00 19.36 230 LYS A N 1
ATOM 2963 C CA . LYS A 1 205 ? 70.942 -2.374 9.760 1.00 20.77 230 LYS A CA 1
ATOM 2964 C C . LYS A 1 205 ? 70.844 -3.692 9.022 1.00 22.97 230 LYS A C 1
ATOM 2965 O O . LYS A 1 205 ? 70.249 -3.759 7.953 1.00 23.22 230 LYS A O 1
ATOM 2984 N N . LEU A 1 206 ? 71.429 -4.744 9.577 1.00 24.24 231 LEU A N 1
ATOM 2985 C CA . LEU A 1 206 ? 71.390 -6.052 8.931 1.00 25.11 231 LEU A CA 1
ATOM 2986 C C . LEU A 1 206 ? 69.960 -6.484 8.587 1.00 26.04 231 LEU A C 1
ATOM 2987 O O . LEU A 1 206 ? 69.715 -7.072 7.520 1.00 27.56 231 LEU A O 1
ATOM 3003 N N . HIS A 1 207 ? 69.019 -6.193 9.478 1.00 22.05 232 HIS A N 1
ATOM 3004 C CA . HIS A 1 207 ? 67.620 -6.585 9.305 1.00 20.72 232 HIS A CA 1
ATOM 3005 C C . HIS A 1 207 ? 66.726 -5.512 8.714 1.00 20.02 232 HIS A C 1
ATOM 3006 O O . HIS A 1 207 ? 65.493 -5.576 8.806 1.00 25.66 232 HIS A O 1
ATOM 3020 N N . GLY A 1 208 ? 67.368 -4.541 8.073 1.00 20.82 233 GLY A N 1
ATOM 3021 C CA . GLY A 1 208 ? 66.659 -3.585 7.251 1.00 23.27 233 GLY A CA 1
ATOM 3022 C C . GLY A 1 208 ? 66.158 -2.285 7.870 1.00 26.27 233 GLY A C 1
ATOM 3023 O O . GLY A 1 208 ? 65.413 -1.555 7.222 1.00 27.49 233 GLY A O 1
ATOM 3027 N N . ALA A 1 209 ? 66.529 -1.971 9.105 1.00 19.52 234 ALA A N 1
ATOM 3028 C CA . ALA A 1 209 ? 66.000 -0.764 9.725 1.00 19.32 234 ALA A CA 1
ATOM 3029 C C . ALA A 1 209 ? 66.695 0.488 9.229 1.00 17.20 234 ALA A C 1
ATOM 3030 O O . ALA A 1 209 ? 67.854 0.470 8.885 1.00 17.69 234 ALA A O 1
ATOM 3037 N N . HIS A 1 210 ? 65.950 1.573 9.238 1.00 16.57 235 HIS A N 1
ATOM 3038 C CA . HIS A 1 210 ? 66.553 2.905 9.094 1.00 15.48 235 HIS A CA 1
ATOM 3039 C C . HIS A 1 210 ? 67.116 3.278 10.452 1.00 17.52 235 HIS A C 1
ATOM 3040 O O . HIS A 1 210 ? 66.410 3.126 11.448 1.00 20.27 235 HIS A O 1
ATOM 3054 N N . THR A 1 211 ? 68.355 3.700 10.496 1.00 15.42 236 THR A N 1
ATOM 3055 C CA . THR A 1 211 ? 69.048 3.948 11.747 1.00 14.92 236 THR A CA 1
ATOM 3056 C C . THR A 1 211 ? 69.292 5.427 11.955 1.00 15.71 236 THR A C 1
ATOM 3057 O O . THR A 1 211 ? 69.632 6.170 11.030 1.00 15.26 236 THR A O 1
ATOM 3068 N N . VAL A 1 212 ? 69.055 5.885 13.179 1.00 14.31 237 VAL A N 1
ATOM 3069 C CA . VAL A 1 212 ? 69.154 7.294 13.566 1.00 14.92 237 VAL A CA 1
ATOM 3070 C C . VAL A 1 212 ? 69.991 7.415 14.816 1.00 14.07 237 VAL A C 1
ATOM 3071 O O . VAL A 1 212 ? 69.720 6.688 15.776 1.00 13.65 237 VAL A O 1
ATOM 3084 N N . GLU A 1 213 ? 70.965 8.320 14.818 1.00 13.16 238 GLU A N 1
ATOM 3085 C CA . GLU A 1 213 ? 71.668 8.690 16.044 1.00 13.42 238 GLU A CA 1
ATOM 3086 C C . GLU A 1 213 ? 71.266 10.093 16.480 1.00 15.01 238 GLU A C 1
ATOM 3087 O O . GLU A 1 213 ? 71.309 11.033 15.685 1.00 13.60 238 GLU A O 1
ATOM 3099 N N . LEU A 1 214 ? 70.876 10.250 17.734 1.00 13.14 239 LEU A N 1
ATOM 3100 C CA . LEU A 1 214 ? 70.623 11.535 18.362 1.00 13.54 239 LEU A CA 1
ATOM 3101 C C . LEU A 1 214 ? 71.586 11.636 19.511 1.00 14.13 239 LEU A C 1
ATOM 3102 O O . LEU A 1 214 ? 71.540 10.811 20.414 1.00 16.61 239 LEU A O 1
ATOM 3118 N N . ASN A 1 215 ? 72.469 12.609 19.542 1.00 13.13 240 ASN A N 1
ATOM 3119 C CA A ASN A 1 215 ? 73.524 12.640 20.533 0.51 14.34 240 ASN A CA 1
ATOM 3120 C 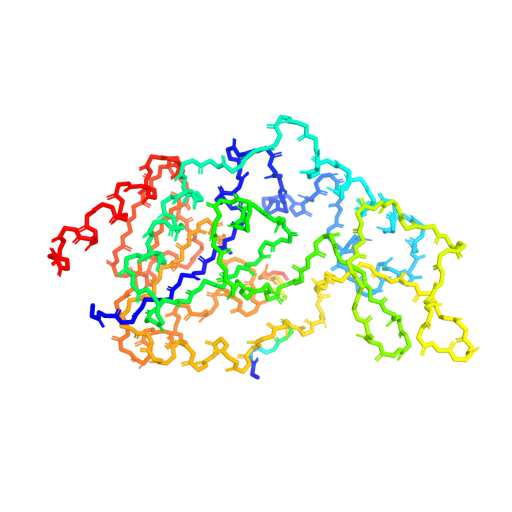CA B ASN A 1 215 ? 73.491 12.651 20.567 0.49 14.26 240 ASN A CA 1
ATOM 3121 C C . ASN A 1 215 ? 74.025 14.062 20.765 1.00 14.57 240 ASN A C 1
ATOM 3122 O O . ASN A 1 215 ? 73.841 14.921 19.923 1.00 15.23 240 ASN A O 1
ATOM 3143 N N . LEU A 1 216 ? 74.680 14.284 21.896 1.00 16.00 241 LEU A N 1
ATOM 3144 C CA . LEU A 1 216 ? 75.377 15.540 22.084 1.00 16.62 241 LEU A CA 1
ATOM 3145 C C . LEU A 1 216 ? 76.630 15.548 21.256 1.00 20.15 241 LEU A C 1
ATOM 3146 O O . LEU A 1 216 ? 76.959 16.569 20.633 1.00 25.00 241 LEU A O 1
ATOM 3162 N N . GLU A 1 217 ? 77.335 14.430 21.282 1.00 23.13 242 GLU A N 1
ATOM 3163 C CA . GLU A 1 217 ? 78.623 14.239 20.615 1.00 31.80 242 GLU A CA 1
ATOM 3164 C C . GLU A 1 217 ? 78.480 13.004 19.740 1.00 30.24 242 GLU A C 1
ATOM 3165 O O . GLU A 1 217 ? 77.900 12.028 20.186 1.00 26.56 242 GLU A O 1
ATOM 3177 N N . PRO A 1 218 ? 78.964 13.043 18.501 1.00 22.72 243 PRO A N 1
ATOM 3178 C CA . PRO A 1 218 ? 78.923 11.819 17.688 1.00 21.33 243 PRO A CA 1
ATOM 3179 C C . PRO A 1 218 ? 79.570 10.613 18.396 1.00 22.98 243 PRO A C 1
ATOM 3180 O O . PRO A 1 218 ? 80.620 10.734 19.024 1.00 23.17 243 PRO A O 1
ATOM 3191 N N . SER A 1 219 ? 78.924 9.457 18.315 1.00 20.83 244 SER A N 1
ATOM 3192 C CA . SER A 1 219 ? 79.427 8.265 19.009 1.00 19.63 244 SER A CA 1
ATOM 3193 C C . SER A 1 219 ? 80.523 7.647 18.173 1.00 22.42 244 SER A C 1
ATOM 3194 O O . SER A 1 219 ? 80.760 8.047 17.030 1.00 25.19 244 SER A O 1
ATOM 3202 N N . GLN A 1 220 ? 81.206 6.671 18.756 1.00 22.17 245 GLN A N 1
ATOM 3203 C CA . GLN A 1 220 ? 82.315 6.012 18.087 1.00 30.33 245 GLN A CA 1
ATOM 3204 C C . GLN A 1 220 ? 81.815 5.347 16.813 1.00 36.47 245 GLN A C 1
ATOM 3205 O O . GLN A 1 220 ? 82.539 5.265 15.822 1.00 39.22 245 GLN A O 1
ATOM 3219 N N . VAL A 1 221 ? 80.563 4.893 16.860 1.00 37.29 246 VAL A N 1
ATOM 3220 C CA . VAL A 1 221 ? 79.919 4.146 15.780 1.00 43.35 246 VAL A CA 1
ATOM 3221 C C . VAL A 1 221 ? 78.986 5.049 14.957 1.00 34.98 246 VAL A C 1
ATOM 3222 O O . VAL A 1 221 ? 78.279 4.578 14.080 1.00 34.56 246 VAL A O 1
ATOM 3235 N N . GLY A 1 222 ? 79.012 6.355 15.222 1.00 34.92 247 GLY A N 1
ATOM 3236 C CA . GLY A 1 222 ? 78.106 7.299 14.575 1.00 37.76 247 GLY A CA 1
ATOM 3237 C C . GLY A 1 222 ? 78.009 7.184 13.061 1.00 41.06 247 GLY A C 1
ATOM 3238 O O . GLY A 1 222 ? 76.937 7.386 12.487 1.00 28.82 247 GLY A O 1
ATOM 3242 N N . ASN A 1 223 ? 79.119 6.849 12.414 1.00 42.43 248 ASN A N 1
ATOM 3243 C CA . ASN A 1 223 ? 79.164 6.777 10.952 1.00 51.45 248 ASN A CA 1
ATOM 3244 C C . ASN A 1 223 ? 78.335 5.628 10.374 1.00 46.01 248 ASN A C 1
ATOM 3245 O O . ASN A 1 223 ? 78.057 5.609 9.174 1.00 39.48 248 ASN A O 1
ATOM 3256 N N . GLU A 1 224 ? 77.949 4.673 11.221 1.00 34.68 249 GLU A N 1
ATOM 3257 C CA . GLU A 1 224 ? 77.105 3.548 10.788 1.00 32.75 249 GLU A CA 1
ATOM 3258 C C . GLU A 1 224 ? 75.624 3.922 10.654 1.00 34.84 249 GLU A C 1
ATOM 3259 O O . GLU A 1 224 ? 74.848 3.185 10.081 1.00 32.51 249 GLU A O 1
ATOM 3271 N N . PHE A 1 225 ? 75.245 5.068 11.201 1.00 21.96 250 PHE A N 1
ATOM 3272 C CA . PHE A 1 225 ? 73.858 5.514 11.226 1.00 17.44 250 PHE A CA 1
ATOM 3273 C C . PHE A 1 225 ? 73.488 6.287 9.972 1.00 18.95 250 PHE A C 1
ATOM 3274 O O . PHE A 1 225 ? 74.274 7.084 9.485 1.00 22.03 250 PHE A O 1
ATOM 3291 N N . ALA A 1 226 ? 72.291 6.061 9.463 1.00 16.65 251 ALA A N 1
ATOM 3292 C CA . ALA A 1 226 ? 71.844 6.699 8.233 1.00 19.26 251 ALA A CA 1
ATOM 3293 C C . ALA A 1 226 ? 71.539 8.182 8.429 1.00 23.82 251 ALA A C 1
ATOM 3294 O O . ALA A 1 226 ? 71.854 9.020 7.574 1.00 24.86 251 ALA A O 1
ATOM 3301 N N . GLU A 1 227 ? 70.947 8.508 9.568 1.00 17.08 252 GLU A N 1
ATOM 3302 C CA . GLU A 1 227 ? 70.456 9.851 9.852 1.00 17.06 252 GLU A CA 1
ATOM 3303 C C . GLU A 1 227 ? 70.949 10.202 11.243 1.00 15.75 252 GLU A C 1
ATOM 3304 O O . GLU A 1 227 ? 71.033 9.334 12.119 1.00 16.15 252 GLU A O 1
ATOM 3316 N N . LYS A 1 228 ? 71.300 11.456 11.474 1.00 14.69 253 LYS A N 1
ATOM 3317 C CA . LYS A 1 228 ? 71.890 11.838 12.742 1.00 14.94 253 LYS A CA 1
ATOM 3318 C C . LYS A 1 228 ? 71.702 13.292 13.026 1.00 16.68 253 LYS A C 1
ATOM 3319 O O . LYS A 1 228 ? 71.813 14.141 12.133 1.00 16.77 253 LYS A O 1
ATOM 3338 N N . TYR A 1 229 ? 71.486 13.604 14.282 1.00 13.25 254 TYR A N 1
ATOM 3339 C CA . TYR A 1 229 ? 71.309 14.978 14.746 1.00 13.68 254 TYR A CA 1
ATOM 3340 C C . TYR A 1 229 ? 72.007 15.099 16.056 1.00 14.57 254 TYR A C 1
ATOM 3341 O O . TYR A 1 229 ? 71.909 14.205 16.897 1.00 14.48 254 TYR A O 1
ATOM 3359 N N . TYR A 1 230 ? 72.695 16.222 16.244 1.00 13.40 255 TYR A N 1
ATOM 3360 C CA . TYR A 1 230 ? 73.515 16.446 17.380 1.00 13.22 255 TYR A CA 1
ATOM 3361 C C . TYR A 1 230 ? 73.173 17.758 18.044 1.00 14.87 255 TYR A C 1
ATOM 3362 O O . TYR A 1 230 ? 72.753 18.728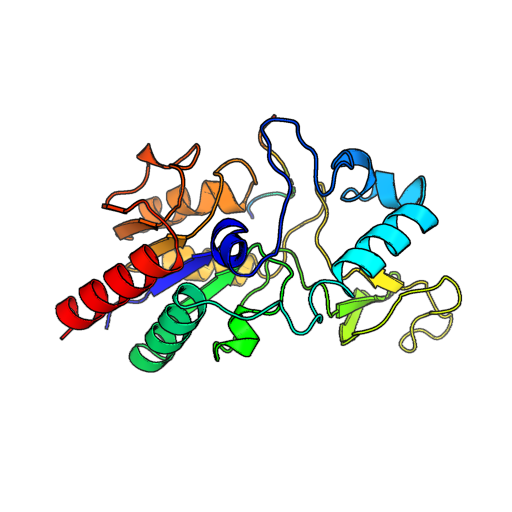 17.404 1.00 14.00 255 TYR A O 1
ATOM 3380 N N . GLY A 1 231 ? 73.348 17.784 19.348 1.00 14.10 256 GLY A N 1
ATOM 3381 C CA . GLY A 1 231 ? 73.001 18.945 20.135 1.00 16.21 256 GLY A CA 1
ATOM 3382 C C . GLY A 1 231 ? 72.505 18.501 21.473 1.00 15.87 256 GLY A C 1
ATOM 3383 O O . GLY A 1 231 ? 72.448 17.276 21.766 1.00 14.87 256 GLY A O 1
ATOM 3387 N N . PRO A 1 232 ? 72.102 19.452 22.301 1.00 14.78 257 PRO A N 1
ATOM 3388 C CA . PRO A 1 232 ? 71.548 19.063 23.595 1.00 15.10 257 PRO A CA 1
ATOM 3389 C C . PRO A 1 232 ? 70.343 18.124 23.414 1.00 15.54 257 PRO A C 1
ATOM 3390 O O . PRO A 1 232 ? 69.463 18.391 22.614 1.00 15.02 257 PRO A O 1
ATOM 3401 N N . ALA A 1 233 ? 70.293 17.041 24.176 1.00 14.68 258 ALA A N 1
ATOM 3402 C CA . ALA A 1 233 ? 69.194 16.096 24.023 1.00 13.61 258 ALA A CA 1
ATOM 3403 C C . ALA A 1 233 ? 67.837 16.715 24.173 1.00 14.37 258 ALA A C 1
ATOM 3404 O O . ALA A 1 233 ? 66.907 16.356 23.458 1.00 13.94 258 ALA A O 1
ATOM 3411 N N . SER A 1 234 ? 67.717 17.632 25.120 1.00 14.93 259 SER A N 1
ATOM 3412 C CA . SER A 1 234 ? 66.417 18.245 25.366 1.00 15.19 259 SER A CA 1
ATOM 3413 C C . SER A 1 234 ? 65.872 19.067 24.208 1.00 15.63 259 SER A C 1
ATOM 3414 O O . SER A 1 234 ? 64.697 19.435 24.209 1.00 18.73 259 SER A O 1
ATOM 3422 N N . GLN A 1 235 ? 66.734 19.402 23.258 1.00 15.90 260 GLN A N 1
ATOM 3423 C CA . GLN A 1 235 ? 66.295 20.112 22.070 1.00 18.81 260 GLN A CA 1
ATOM 3424 C C . GLN A 1 235 ? 66.248 19.126 20.891 1.00 15.43 260 GLN A C 1
ATOM 3425 O O . GLN A 1 235 ? 65.243 19.036 20.189 1.00 18.46 260 GLN A O 1
ATOM 3439 N N . VAL A 1 236 ? 67.261 18.287 20.754 1.00 14.26 261 VAL A N 1
ATOM 3440 C CA . VAL A 1 236 ? 67.372 17.433 19.599 1.00 14.84 261 VAL A CA 1
ATOM 3441 C C . VAL A 1 236 ? 66.308 16.314 19.627 1.00 15.57 261 VAL A C 1
ATOM 3442 O O . VAL A 1 236 ? 65.692 15.964 18.616 1.00 15.78 261 VAL A O 1
ATOM 3455 N N . VAL A 1 237 ? 66.103 15.684 20.769 1.00 13.68 262 VAL A N 1
ATOM 3456 C CA . VAL A 1 237 ? 65.198 14.544 20.807 1.00 13.50 262 VAL A CA 1
ATOM 3457 C C . VAL A 1 237 ? 63.729 14.969 20.552 1.00 14.07 262 VAL A C 1
ATOM 3458 O O . VAL A 1 237 ? 63.061 14.354 19.725 1.00 13.83 262 VAL A O 1
ATOM 3471 N N . PRO A 1 238 ? 63.232 16.023 21.227 1.00 14.13 263 PRO A N 1
ATOM 3472 C CA . PRO A 1 238 ? 61.876 16.476 20.889 1.00 14.62 263 PRO A CA 1
ATOM 3473 C C . PRO A 1 238 ? 61.757 16.891 19.438 1.00 15.16 263 PRO A C 1
ATOM 3474 O O . PRO A 1 238 ? 60.713 16.576 18.848 1.00 16.60 263 PRO A O 1
ATOM 3485 N N . GLU A 1 239 ? 62.767 17.519 18.876 1.00 16.90 264 GLU A N 1
ATOM 3486 C CA . GLU A 1 239 ? 62.707 17.924 17.464 1.00 18.78 264 GLU A CA 1
ATOM 3487 C C . GLU A 1 239 ? 62.589 16.702 16.575 1.00 18.73 264 GLU A C 1
ATOM 3488 O O . GLU A 1 239 ? 61.821 16.686 15.623 1.00 20.16 264 GLU A O 1
ATOM 3500 N N . PHE A 1 240 ? 63.325 15.650 16.888 1.00 16.71 265 PHE A N 1
ATOM 3501 C CA . PHE A 1 240 ? 63.269 14.477 16.054 1.00 15.07 265 PHE A CA 1
ATOM 3502 C C . PHE A 1 240 ? 61.946 13.741 16.209 1.00 15.67 265 PHE A C 1
ATOM 3503 O O . PHE A 1 240 ? 61.372 13.282 15.217 1.00 15.79 265 PHE A O 1
ATOM 3520 N N . VAL A 1 241 ? 61.462 13.595 17.438 1.00 15.67 266 VAL A N 1
ATOM 3521 C CA . VAL A 1 241 ? 60.194 12.947 17.673 1.00 16.66 266 VAL A CA 1
ATOM 3522 C C . VAL A 1 241 ? 59.093 13.724 16.929 1.00 17.18 266 VAL A C 1
ATOM 3523 O O . VAL A 1 241 ? 58.235 13.091 16.312 1.00 18.08 266 VAL A O 1
ATOM 3536 N N . GLU A 1 242 ? 59.137 15.056 16.949 0.99 17.45 267 GLU A N 1
ATOM 3537 C CA . GLU A 1 242 ? 58.142 15.836 16.202 0.99 20.00 267 GLU A CA 1
ATOM 3538 C C . GLU A 1 242 ? 58.235 15.561 14.709 0.99 19.22 267 GLU A C 1
ATOM 3539 O O . GLU A 1 242 ? 57.215 15.369 14.041 0.99 20.93 267 GLU A O 1
ATOM 3551 N N . LYS A 1 243 ? 59.451 15.576 14.172 1.00 18.70 268 LYS A N 1
ATOM 3552 C CA . LYS A 1 243 ? 59.681 15.295 12.758 1.00 19.97 268 LYS A CA 1
ATOM 3553 C C . LYS A 1 243 ? 59.152 13.920 12.383 1.00 23.07 268 LYS A C 1
ATOM 3554 O O . LYS A 1 243 ? 58.491 13.749 11.358 1.00 24.54 268 LYS A O 1
ATOM 3573 N N . LEU A 1 244 ? 59.460 12.925 13.206 1.00 19.93 269 LEU A N 1
ATOM 3574 C CA . LEU A 1 244 ? 59.047 11.559 12.937 1.00 20.83 269 LEU A CA 1
ATOM 3575 C C . LEU A 1 244 ? 57.528 11.440 12.954 1.00 23.82 269 LEU A C 1
ATOM 3576 O O . LEU A 1 244 ? 56.943 10.856 12.047 1.00 28.74 269 LEU A O 1
ATOM 3592 N N . LEU A 1 245 ? 56.878 11.996 13.961 1.00 21.68 270 LEU A N 1
ATOM 3593 C CA . LEU A 1 245 ? 55.419 11.860 14.053 1.00 25.86 270 LEU A CA 1
ATOM 3594 C C . LEU A 1 245 ? 54.698 12.607 12.932 1.00 32.88 270 LEU A C 1
ATOM 3595 O O . LEU A 1 245 ? 53.694 12.127 12.408 1.00 32.30 270 LEU A O 1
ATOM 3611 N N . LYS A 1 246 ? 55.212 13.772 12.558 1.00 27.52 271 LYS A N 1
ATOM 3612 C CA . LYS A 1 246 ? 54.668 14.489 11.410 1.00 33.30 271 LYS A CA 1
ATOM 3613 C C . LYS A 1 246 ? 54.800 13.619 10.167 1.00 38.77 271 LYS A C 1
ATOM 3614 O O . LYS A 1 246 ? 53.845 13.463 9.406 1.00 44.15 271 LYS A O 1
ATOM 3633 N N . GLY A 1 247 ? 55.980 13.040 9.975 1.00 33.02 272 GLY A N 1
ATOM 3634 C CA . GLY A 1 247 ? 56.246 12.191 8.829 1.00 41.55 272 GLY A CA 1
ATOM 3635 C C . GLY A 1 247 ? 55.303 11.004 8.762 1.00 51.91 272 GLY A C 1
ATOM 3636 O O . GLY A 1 247 ? 54.875 10.598 7.679 1.00 56.11 272 GLY A O 1
ATOM 3640 N N . LEU A 1 248 ? 54.964 10.451 9.921 1.00 45.33 273 LEU A N 1
ATOM 3641 C CA . LEU A 1 248 ? 54.092 9.281 9.977 1.00 57.23 273 LEU A CA 1
ATOM 3642 C C . LEU A 1 248 ? 52.624 9.647 9.783 1.00 52.00 273 LEU A C 1
ATOM 3643 O O . LEU A 1 248 ? 51.788 8.767 9.588 1.00 67.00 273 LEU A O 1
ATOM 3659 N N . LYS A 1 249 ? 52.329 10.942 9.859 1.00 50.08 274 LYS A N 1
ATOM 3660 C CA . LYS A 1 249 ? 50.983 11.505 9.674 1.00 50.73 274 LYS A CA 1
ATOM 3661 C C . LYS A 1 249 ? 50.144 11.396 10.933 1.00 54.24 274 LYS A C 1
ATOM 3662 O O . LYS A 1 249 ? 49.281 12.240 11.168 1.00 68.20 274 LYS A O 1
ATOM 3681 N N . LYS B 2 1 ? 72.799 -14.157 22.863 1.00 57.73 12 LYS B N 1
ATOM 3682 C CA . LYS B 2 1 ? 73.729 -13.587 21.896 1.00 55.31 12 LYS B CA 1
ATOM 3683 C C . LYS B 2 1 ? 74.332 -12.296 22.444 1.00 49.35 12 LYS B C 1
ATOM 3684 O O . LYS B 2 1 ? 73.867 -11.767 23.452 1.00 47.10 12 LYS B O 1
ATOM 3702 N N . GLY B 2 2 ? 75.376 -11.801 21.785 1.00 46.88 13 GLY B N 1
ATOM 3703 C CA . GLY B 2 2 ? 75.898 -10.477 22.068 1.00 35.65 13 GLY B CA 1
ATOM 3704 C C . GLY B 2 2 ? 77.110 -10.463 22.977 1.00 23.69 13 GLY B C 1
ATOM 3705 O O . GLY B 2 2 ? 77.910 -9.527 22.950 1.00 23.87 13 GLY B O 1
ATOM 3709 N N . GLY B 2 3 ? 77.261 -11.492 23.793 1.00 22.78 14 GLY B N 1
ATOM 3710 C CA . GLY B 2 3 ? 78.373 -11.535 24.710 1.00 22.13 14 GLY B CA 1
ATOM 3711 C C . GLY B 2 3 ? 78.087 -10.651 25.909 1.00 20.04 14 GLY B C 1
ATOM 3712 O O . GLY B 2 3 ? 77.024 -10.010 26.035 1.00 21.66 14 GLY B O 1
ATOM 3716 N N . ALA B 2 4 ? 79.075 -10.583 26.766 1.00 19.22 15 ALA B N 1
ATOM 3717 C CA . ALA B 2 4 ? 78.929 -9.920 28.022 1.00 17.37 15 ALA B CA 1
ATOM 3718 C C . ALA B 2 4 ? 79.142 -8.444 27.821 1.00 16.64 15 ALA B C 1
ATOM 3719 O O . ALA B 2 4 ? 79.731 -7.988 26.830 1.00 15.72 15 ALA B O 1
ATOM 3755 N N . ARG B 2 6 ? 80.912 -5.169 27.964 1.00 15.65 17 ARG B N 1
ATOM 3756 C CA . ARG B 2 6 ? 82.354 -4.972 27.841 1.00 14.91 17 ARG B CA 1
ATOM 3757 C C . ARG B 2 6 ? 82.620 -3.630 27.202 1.00 15.05 17 ARG B C 1
ATOM 3758 O O . ARG B 2 6 ? 81.890 -3.182 26.324 1.00 17.86 17 ARG B O 1
ATOM 3779 N N . HIS B 2 7 ? 83.691 -2.989 27.632 1.00 17.43 18 HIS B N 1
ATOM 3780 C CA . HIS B 2 7 ? 84.056 -1.712 27.033 1.00 19.19 18 HIS B CA 1
ATOM 3781 C C . HIS B 2 7 ? 85.064 -1.922 25.928 1.00 22.26 18 HIS B C 1
ATOM 3782 O O . HIS B 2 7 ? 85.901 -2.824 25.993 1.00 28.21 18 HIS B O 1
ATOM 3796 N N . ARG B 2 8 ? 84.946 -1.123 24.884 1.00 21.33 19 ARG B N 1
ATOM 3797 C CA . ARG B 2 8 ? 85.941 -1.081 23.845 1.00 25.81 19 ARG B CA 1
ATOM 3798 C C . ARG B 2 8 ? 87.205 -0.574 24.537 1.00 43.33 19 ARG B C 1
ATOM 3799 O O . ARG B 2 8 ? 87.147 0.400 25.292 1.00 47.92 19 ARG B O 1
ATOM 3820 N N . LYS B 2 9 ? 88.324 -1.231 24.267 1.00 44.68 20 LYS B N 1
ATOM 3821 C CA . LYS B 2 9 ? 89.575 -1.031 25.000 1.00 43.87 20 LYS B CA 1
ATOM 3822 C C . LYS B 2 9 ? 89.517 -1.724 26.363 1.00 54.23 20 LYS B C 1
ATOM 3823 O O . LYS B 2 9 ? 90.009 -2.848 26.519 1.00 51.60 20 LYS B O 1
#

Nearest PDB structures (foldseek):
  6rxl-assembly1_A  TM=9.993E-01  e=5.022E-52  Escherichia coli K-12
  6rxm-assembly3_C  TM=9.923E-01  e=6.618E-51  Escherichia coli K-12
  6rxm-assembly4_D  TM=9.929E-01  e=5.554E-50  Escherichia coli K-12
  6rxq-assembly2_B  TM=9.976E-01  e=6.551E-48  Escherichia coli K-12
  6rxs-assembly1_A  TM=9.814E-01  e=2.312E-45  Escherichia coli K-12

B-factor: mean 27.22, std 13.79, range [10.89, 107.0]

Solvent-accessible surface area: 11656 Å² total

GO terms:
  GO:0061690 lipoamidase activity (F, IDA)
  GO:0034983 peptidyl-lysine deacetylation (P, IDA)
  GO:0036049 peptidyl-lysine desuccinylation (P, IDA)
  GO:0034979 NAD-dependent protein lysine deacetylase activity (F, IDA)
  GO:0035438 cyclic-di-GMP binding (F, IDA)
  GO:0036055 protein-succinyllysine desuccinylase activity (F, IDA)
  GO:0042803 protein homodimerization activity (F, IDA)
  GO:0034983 peptidyl-lysine deacetylation (P, IMP)
  GO:0034979 NAD-dependent protein lysine deacetylase activity (F, IMP)
  GO:0051607 defense response to virus (P, IMP)
  GO:0006935 chemotaxis (P, IMP)
  GO:0005515 protein binding (F, IPI)
  GO:0003950 NAD+ poly-ADP-ribosyltransferase activity (F, IDA)

Radius of gyration: 17.83 Å; Cα contacts (8 Å, |Δi|>4): 498; chains: 2; bounding box: 39×40×50 Å

CATH classification: 3.40.50.1220 (+1 more: 3.30.1600.10)

Secondary structure (DSSP, 8-state):
---EEEEE-GGGGGGGT----BTTTTEETTEEHHHHSSHHHHHH-HHHHHHHHHHHHHHHTSTT----HHHHHHHHHHHHHGGGEEEEES--S-HHHHHT--S-EETTEEEEEEEETTT--EEE--S---TT-B-SSSSS--BEEEEEPPTTSPPSSHHHHHHHHHH-SEEEEES--S-BTTGGGHHHHHHHTT-EEEEEESS--TTGGG-SEEEES-HHHHHHHHHHHHHHHH-/-----B--

Sequence (243 aa):
KPRVLVLTGAGISAESGIRTFRAADGLWEEHRVEDVATPEGFDRDPELVQAFYNARRRRQLQQPEIQPNAAHLALAKLQDALGDRFLLVTQNIDNLHERAGNTNVIHMHGELLLKVRCSQSGQVLDWTGDVTPEDKCHCCQFPAPLRPHVVWFGEMPLGMDEIYMALSMADIFIAIGTSGHVYPAAGFVHEAKLHGAHTVELNNLEPSQVGNEFAEKYYGPASQVVPEFVEKLLKGLKKGGARHRK

InterPro domains:
  IPR003000 Sirtuin family [PF02146] (48-221)
  IPR026590 Sirtuin family, catalytic core domain [PS50305] (20-272)
  IPR026591 Sirtuin, catalytic core small domain superfamily [G3DSA:3.30.1600.10] (57-193)
  IPR027546 Sirtuin, class III [MF_01121] (41-271)
  IPR027546 Sirtuin, class III [cd01412] (41-266)
  IPR029035 DHS-like NAD/FAD-binding domain superfamily [SSF52467] (41-270)
  IPR050134 NAD-dependent sirtuin protein deacylases [PTHR11085] (40-269)

Foldseek 3Di:
DFQEEEEEEDQQQVVLPAFQQPVVVCAG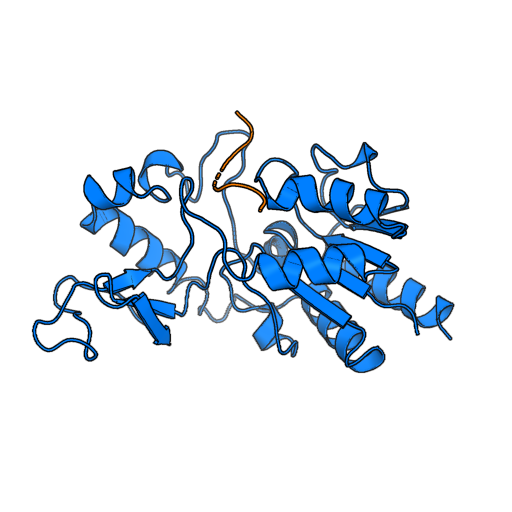VHHHLVQQFDPVNCVVCVPVNLVVLQVNLVVLPDPSGARFLLLLLVQVLCVVQPPSYAYEYCDQHCRNVRSPDDNYHHQFYHSQWKAAPPPRDIDGHRHGADQPDFDPPDPPTGGIGGRGHGVVGGTPPVVVLLVSLLRGQEYEYEADALPDPPVSVSLVSNVVNHHQYEYEHQDQHPCNVSHPYYDHRRSNVRNNVVSVVVVVVVD/DPDDDDDD

Organism: Escherichia coli (strain K12) (NCBI:txid83333)